Protein AF-A0A9W6VD53-F1 (afdb_monomer_lite)

Foldseek 3Di:
DAADELVQLVVQLVVQVVVQAFADPPDDDPRFHLFFQSNLCRSGVPPDRDALVCVCVFWDFDDLVRDDQQKKWGFCDPDPVDGTGMWGWHAAPDPVRQKTWTWGRDPGGTDIDMDGPVVRVVGTTIIDGPRYDYDDPPPPPVPPDPPDDDDDDDDDDDDDDDDDDDDDDDDDDDDDDDDDPDDPDDPDDDDDDDDD

pLDDT: mean 80.41, std 25.35, range [30.69, 98.88]

Organism: NCBI:txid103729

Radius of gyration: 24.42 Å; chains: 1; bounding box: 52×63×84 Å

Secondary structure (DSSP, 8-state):
---EEHHHHHHHHHHHHHTTPBP-SS-EETTEESSHHHHHHHHTT-SS---GGGGGGGEEE--TTT--TT-EEEE--SSTTS--EEEEEEEESSTT--EEEEEEEETTEEEEEEEESTTTTTT-EEEEETTEEPPP----------S--PPPP--PPPP-PPPP---------------------------PPPP-

Structure (mmCIF, N/CA/C/O backbone):
data_AF-A0A9W6VD53-F1
#
_entry.id   AF-A0A9W6VD53-F1
#
loop_
_atom_site.group_PDB
_atom_site.id
_atom_site.type_symbol
_atom_site.label_atom_id
_atom_site.label_alt_id
_atom_site.label_comp_id
_atom_site.label_asym_id
_atom_site.label_entity_id
_atom_site.label_seq_id
_atom_site.pdbx_PDB_ins_code
_atom_site.Cartn_x
_atom_site.Cartn_y
_atom_site.Cartn_z
_atom_site.occupancy
_atom_site.B_iso_or_equiv
_atom_site.auth_seq_id
_atom_site.auth_comp_id
_atom_site.auth_asym_id
_atom_site.auth_atom_id
_atom_site.pdbx_PDB_model_num
ATOM 1 N N . MET A 1 1 ? -9.566 -19.043 -5.967 1.00 63.28 1 MET A N 1
ATOM 2 C CA . MET A 1 1 ? -8.636 -18.092 -5.322 1.00 63.28 1 MET A CA 1
ATOM 3 C C . MET A 1 1 ? -8.846 -18.210 -3.826 1.00 63.28 1 MET A C 1
ATOM 5 O O . MET A 1 1 ? -9.999 -18.258 -3.416 1.00 63.28 1 MET A O 1
ATOM 9 N N . THR A 1 2 ? -7.778 -18.336 -3.045 1.00 87.56 2 THR A N 1
ATOM 10 C CA . THR A 1 2 ? -7.867 -18.440 -1.581 1.00 87.56 2 THR A CA 1
ATOM 11 C C . THR A 1 2 ? -8.104 -17.049 -0.996 1.00 87.56 2 THR A C 1
ATOM 13 O O . THR A 1 2 ? -7.457 -16.095 -1.425 1.00 87.56 2 THR A O 1
ATOM 16 N N . GLN A 1 3 ? -9.069 -16.919 -0.086 1.00 95.62 3 GLN A N 1
ATOM 17 C CA . GLN A 1 3 ? -9.327 -15.669 0.634 1.00 95.62 3 GLN A CA 1
ATOM 18 C C . GLN A 1 3 ? -8.314 -15.487 1.767 1.00 95.62 3 GLN A C 1
ATOM 20 O O . GLN A 1 3 ? -7.820 -16.472 2.311 1.00 95.62 3 GLN A O 1
ATOM 25 N N . ILE A 1 4 ? -8.042 -14.234 2.126 1.00 97.62 4 ILE A N 1
ATOM 26 C CA . ILE A 1 4 ? -7.164 -13.851 3.233 1.00 97.62 4 ILE A CA 1
ATOM 27 C C . ILE A 1 4 ? -7.856 -12.788 4.087 1.00 97.62 4 ILE A C 1
ATOM 29 O O . ILE A 1 4 ? -8.460 -11.855 3.553 1.00 97.62 4 ILE A O 1
ATOM 33 N N . SER A 1 5 ? -7.806 -12.927 5.410 1.00 98.06 5 SER A N 1
ATOM 34 C CA . SER A 1 5 ? -8.447 -11.963 6.307 1.00 98.06 5 SER A CA 1
ATOM 35 C C . SER A 1 5 ? -7.603 -10.698 6.475 1.00 98.06 5 SER A C 1
ATOM 37 O O . SER A 1 5 ? -6.382 -10.715 6.307 1.00 98.06 5 SER A O 1
ATOM 39 N N . ARG A 1 6 ? -8.227 -9.580 6.860 1.00 98.19 6 ARG A N 1
ATOM 40 C CA . ARG A 1 6 ? -7.493 -8.338 7.166 1.00 98.19 6 ARG A CA 1
ATOM 41 C C . ARG A 1 6 ? -6.473 -8.515 8.279 1.00 98.19 6 ARG A C 1
ATOM 43 O O . ARG A 1 6 ? -5.359 -8.005 8.159 1.00 98.19 6 ARG A O 1
ATOM 50 N N . SER A 1 7 ? -6.835 -9.230 9.343 1.00 98.00 7 SER A N 1
ATOM 51 C CA . SER A 1 7 ? -5.895 -9.514 10.427 1.00 98.00 7 SER A CA 1
ATOM 52 C C . SER A 1 7 ? -4.677 -10.296 9.934 1.00 98.00 7 SER A C 1
ATOM 54 O O . SER A 1 7 ? -3.559 -9.978 10.344 1.00 98.00 7 SER A O 1
ATOM 56 N N . GLU A 1 8 ? -4.857 -11.240 9.006 1.00 98.44 8 GLU A N 1
ATOM 57 C CA . GLU A 1 8 ? -3.754 -11.982 8.400 1.00 98.44 8 GLU A CA 1
ATOM 58 C C . GLU A 1 8 ? -2.892 -11.087 7.500 1.00 98.44 8 GLU A C 1
ATOM 60 O O . GLU A 1 8 ? -1.669 -11.085 7.649 1.00 98.44 8 GLU A O 1
ATOM 65 N N . VAL A 1 9 ? -3.498 -10.253 6.644 1.00 98.81 9 VAL A N 1
ATOM 66 C CA . VAL A 1 9 ? -2.771 -9.269 5.815 1.00 98.81 9 VAL A CA 1
ATOM 67 C C . VAL A 1 9 ? -1.860 -8.393 6.683 1.00 98.81 9 VAL A C 1
ATOM 69 O O . VAL A 1 9 ? -0.672 -8.237 6.393 1.00 98.81 9 VAL A O 1
ATOM 72 N N . LEU A 1 10 ? -2.386 -7.853 7.786 1.00 98.81 10 LEU A N 1
ATOM 73 C CA . LEU A 1 10 ? -1.617 -7.000 8.696 1.00 98.81 10 LEU A CA 1
ATOM 74 C C . LEU A 1 10 ? -0.569 -7.777 9.500 1.00 98.81 10 LEU A C 1
ATOM 76 O O . LEU A 1 10 ? 0.508 -7.246 9.762 1.00 98.81 10 LEU A O 1
ATOM 80 N N . ALA A 1 11 ? -0.848 -9.020 9.897 1.00 98.75 11 ALA A N 1
ATOM 81 C CA . ALA A 1 11 ? 0.133 -9.862 10.579 1.00 98.75 11 ALA A CA 1
ATOM 82 C C . ALA A 1 11 ? 1.338 -10.159 9.675 1.00 98.75 11 ALA A C 1
ATOM 84 O O . ALA A 1 11 ? 2.483 -10.040 10.112 1.00 98.75 11 ALA A O 1
ATOM 85 N N . ARG A 1 12 ? 1.079 -10.458 8.398 1.00 98.75 12 ARG A N 1
ATOM 86 C CA . ARG A 1 12 ? 2.108 -10.650 7.369 1.00 98.75 12 ARG A CA 1
ATOM 87 C C . ARG A 1 12 ? 2.917 -9.370 7.146 1.00 98.75 12 ARG A C 1
ATOM 89 O O . ARG A 1 12 ? 4.144 -9.420 7.144 1.00 98.75 12 ARG A O 1
ATOM 96 N N . ALA A 1 13 ? 2.245 -8.219 7.055 1.00 98.81 13 ALA A N 1
ATOM 97 C CA . ALA A 1 13 ? 2.896 -6.915 6.921 1.00 98.81 13 ALA A CA 1
ATOM 98 C C . ALA A 1 13 ? 3.830 -6.604 8.105 1.00 98.81 13 ALA A C 1
ATOM 100 O O . ALA A 1 13 ? 4.986 -6.234 7.897 1.00 98.81 13 ALA A O 1
ATOM 101 N N . ARG A 1 14 ? 3.353 -6.806 9.343 1.00 98.88 14 ARG A N 1
ATOM 102 C CA . ARG A 1 14 ? 4.153 -6.615 10.564 1.00 98.88 14 ARG A CA 1
ATOM 103 C C . ARG A 1 14 ? 5.375 -7.519 10.594 1.00 98.88 14 ARG A C 1
ATOM 105 O O . ARG A 1 14 ? 6.476 -7.011 10.758 1.00 98.88 14 ARG A O 1
ATOM 112 N N . SER A 1 15 ? 5.195 -8.820 10.366 1.00 98.75 15 SER A N 1
ATOM 113 C CA . SER A 1 15 ? 6.301 -9.784 10.391 1.00 98.75 15 SER A CA 1
ATOM 114 C C . SER A 1 15 ? 7.409 -9.420 9.399 1.00 98.75 15 SER A C 1
ATOM 116 O O . SER A 1 15 ? 8.595 -9.531 9.702 1.00 98.75 15 SER A O 1
ATOM 118 N N . TRP A 1 16 ? 7.033 -8.932 8.218 1.00 98.62 16 TRP A N 1
ATOM 119 C CA . TRP A 1 16 ? 7.983 -8.525 7.190 1.00 98.62 16 TRP A CA 1
ATOM 120 C C . TRP A 1 16 ? 8.760 -7.250 7.559 1.00 98.62 16 TRP A C 1
ATOM 122 O O . TRP A 1 16 ? 9.966 -7.176 7.322 1.00 98.62 16 TRP A O 1
ATOM 132 N N . VAL A 1 17 ? 8.098 -6.273 8.192 1.00 98.81 17 VAL A N 1
ATOM 133 C CA . VAL A 1 17 ? 8.756 -5.071 8.739 1.00 98.81 17 VAL A CA 1
ATOM 134 C C . VAL A 1 17 ? 9.664 -5.413 9.920 1.00 98.81 17 VAL A C 1
ATOM 136 O O . VAL A 1 17 ? 10.796 -4.944 9.966 1.00 98.81 17 VAL A O 1
ATOM 139 N N . GLU A 1 18 ? 9.218 -6.260 10.849 1.00 98.69 18 GLU A N 1
ATOM 140 C CA . GLU A 1 18 ? 10.009 -6.703 12.010 1.00 98.69 18 GLU A CA 1
ATOM 141 C C . GLU A 1 18 ? 11.288 -7.436 11.593 1.00 98.69 18 GLU A C 1
ATOM 143 O O . GLU A 1 18 ? 12.332 -7.296 12.227 1.00 98.69 18 GLU A O 1
ATOM 148 N N . ARG A 1 19 ? 11.226 -8.182 10.487 1.00 98.62 19 ARG A N 1
ATOM 149 C CA . ARG A 1 19 ? 12.384 -8.842 9.874 1.00 98.62 19 ARG A CA 1
ATOM 150 C C . ARG A 1 19 ? 13.292 -7.899 9.087 1.00 98.62 19 ARG A C 1
ATOM 152 O O . ARG A 1 19 ? 14.306 -8.368 8.574 1.00 98.62 19 ARG A O 1
ATOM 159 N N . ALA A 1 20 ? 12.928 -6.622 8.960 1.00 98.31 2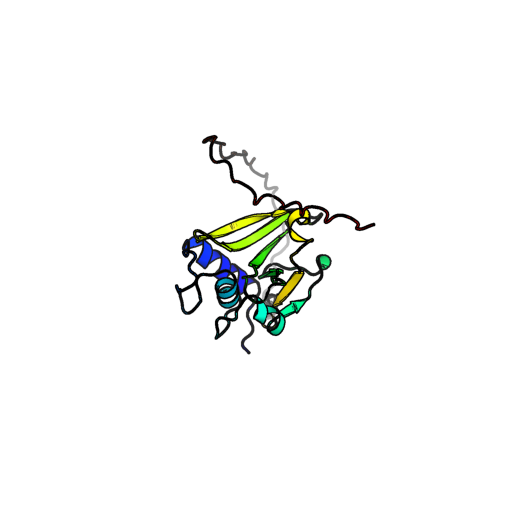0 ALA A N 1
ATOM 160 C CA . ALA A 1 20 ? 13.685 -5.612 8.230 1.00 98.31 20 ALA A CA 1
ATOM 161 C C . ALA A 1 20 ? 14.084 -6.085 6.819 1.00 98.31 20 ALA A C 1
ATOM 163 O O . ALA A 1 20 ? 15.235 -5.949 6.405 1.00 98.31 20 ALA A O 1
ATOM 164 N N . VAL A 1 21 ? 13.144 -6.698 6.085 1.00 98.75 21 VAL A N 1
ATOM 165 C CA . VAL A 1 21 ? 13.452 -7.293 4.776 1.00 98.75 21 VAL A CA 1
ATOM 166 C C . VAL A 1 21 ? 14.020 -6.216 3.837 1.00 98.75 21 VAL A C 1
ATOM 168 O O . VAL A 1 21 ? 13.373 -5.177 3.645 1.00 98.75 21 VAL A O 1
ATOM 171 N N . PRO A 1 22 ? 15.218 -6.425 3.254 1.00 98.56 22 PRO A N 1
ATOM 172 C CA . PRO A 1 22 ? 15.883 -5.409 2.447 1.00 98.56 22 PRO A CA 1
ATOM 173 C C . PRO A 1 22 ? 15.101 -5.134 1.169 1.00 98.56 22 PRO A C 1
ATOM 175 O O . PRO A 1 22 ? 14.424 -6.014 0.647 1.00 98.56 22 PRO A O 1
ATOM 178 N N . TYR A 1 23 ? 15.215 -3.915 0.649 1.00 98.38 23 TYR A N 1
ATOM 179 C CA . TYR A 1 23 ? 14.685 -3.583 -0.665 1.00 98.38 23 TYR A CA 1
ATOM 180 C C . TYR A 1 23 ? 15.600 -4.140 -1.756 1.00 98.38 23 TYR A C 1
ATOM 182 O O . TYR A 1 23 ? 16.805 -3.887 -1.759 1.00 98.38 23 TYR A O 1
ATOM 190 N N . SER A 1 24 ? 15.027 -4.854 -2.720 1.00 97.62 24 SER A N 1
ATOM 191 C CA . SER A 1 24 ? 15.738 -5.319 -3.905 1.00 97.62 24 SER A CA 1
ATOM 192 C C . SER A 1 24 ? 14.784 -5.563 -5.067 1.00 97.62 24 SER A C 1
ATOM 194 O O . SER A 1 24 ? 13.768 -6.242 -4.933 1.00 97.62 24 SER A O 1
ATOM 196 N N . ASN A 1 25 ? 15.162 -5.084 -6.254 1.00 93.12 25 ASN A N 1
ATOM 197 C CA . ASN A 1 25 ? 14.408 -5.346 -7.481 1.00 93.12 25 ASN A CA 1
ATOM 198 C C . ASN A 1 25 ? 14.569 -6.795 -7.980 1.00 93.12 25 ASN A C 1
ATOM 200 O O . ASN A 1 25 ? 13.758 -7.252 -8.788 1.00 93.12 25 ASN A O 1
ATOM 204 N N . THR A 1 26 ? 15.588 -7.521 -7.510 1.00 95.62 26 THR A N 1
ATOM 205 C CA . THR A 1 26 ? 15.911 -8.897 -7.935 1.00 95.62 26 THR A CA 1
ATOM 206 C C . THR A 1 26 ? 15.804 -9.920 -6.802 1.00 95.62 26 THR A C 1
ATOM 208 O O . THR A 1 26 ? 15.650 -11.117 -7.055 1.00 95.62 26 THR A O 1
ATOM 211 N N . GLY A 1 27 ? 15.876 -9.465 -5.552 1.00 97.88 27 GLY A N 1
ATOM 212 C CA . GLY A 1 27 ? 15.835 -10.303 -4.363 1.00 97.88 27 GLY A CA 1
ATOM 213 C C . GLY A 1 27 ? 14.441 -10.837 -4.055 1.00 97.88 27 GLY A C 1
ATOM 214 O O . GLY A 1 27 ? 13.425 -10.258 -4.447 1.00 97.88 27 GLY A O 1
ATOM 215 N N . HIS A 1 28 ? 14.410 -11.959 -3.337 1.00 98.38 28 HIS A N 1
ATOM 216 C CA . HIS A 1 28 ? 13.182 -12.604 -2.892 1.00 98.38 28 HIS A CA 1
ATOM 217 C C . HIS A 1 28 ? 13.276 -13.011 -1.419 1.00 98.38 28 HIS A C 1
ATOM 219 O O . HIS A 1 28 ? 14.348 -13.323 -0.900 1.00 98.38 28 HIS A O 1
ATOM 225 N N . THR A 1 29 ? 12.138 -13.044 -0.739 1.00 98.44 29 THR A N 1
ATOM 226 C CA . THR A 1 29 ? 11.982 -13.594 0.609 1.00 98.44 29 THR A CA 1
ATOM 227 C C . THR A 1 29 ? 10.670 -14.355 0.670 1.00 98.44 29 THR A C 1
ATOM 229 O O . THR A 1 29 ? 9.647 -13.866 0.204 1.00 98.44 29 THR A O 1
ATOM 232 N N . ASP A 1 30 ? 10.714 -15.589 1.171 1.00 96.94 30 ASP A N 1
ATOM 233 C CA . ASP A 1 30 ? 9.544 -16.467 1.300 1.00 96.94 30 ASP A CA 1
ATOM 234 C C . ASP A 1 30 ? 8.750 -16.644 -0.021 1.00 96.94 30 ASP A C 1
ATOM 236 O O . ASP A 1 30 ? 7.540 -16.844 -0.015 1.00 96.94 30 ASP A O 1
ATOM 240 N N . GLY A 1 31 ? 9.442 -16.561 -1.170 1.00 97.56 31 GLY A N 1
ATOM 241 C CA . GLY A 1 31 ? 8.862 -16.663 -2.520 1.00 97.56 31 GLY A CA 1
ATOM 242 C C . GLY A 1 31 ? 8.377 -15.342 -3.138 1.00 97.56 31 GLY A C 1
ATOM 243 O O . GLY A 1 31 ? 8.001 -15.320 -4.311 1.00 97.56 31 GLY A O 1
ATOM 244 N N . TYR A 1 32 ? 8.435 -14.233 -2.401 1.00 98.50 32 TYR A N 1
ATOM 245 C CA . TYR A 1 32 ? 7.962 -12.919 -2.843 1.00 98.50 32 TYR A CA 1
ATOM 246 C C . TYR A 1 32 ? 9.110 -11.962 -3.144 1.00 98.50 32 TYR A C 1
ATOM 248 O O . TYR A 1 32 ? 10.142 -12.001 -2.474 1.00 98.50 32 TYR A O 1
ATOM 256 N N . ARG A 1 33 ? 8.935 -11.084 -4.134 1.00 98.31 33 ARG A N 1
ATOM 257 C CA . ARG A 1 33 ? 9.925 -10.062 -4.494 1.00 98.31 33 ARG A CA 1
ATOM 258 C C . ARG A 1 33 ? 10.091 -9.027 -3.382 1.00 98.31 33 ARG A C 1
ATOM 260 O O . ARG A 1 33 ? 9.137 -8.641 -2.716 1.00 98.31 33 ARG A O 1
ATOM 267 N N . GLN A 1 34 ? 11.319 -8.557 -3.214 1.00 98.56 34 GLN A N 1
ATOM 268 C CA . GLN A 1 34 ? 11.721 -7.579 -2.201 1.00 98.56 34 GLN A CA 1
ATOM 269 C C . GLN A 1 34 ? 11.476 -6.119 -2.631 1.00 98.56 34 GLN A C 1
ATOM 271 O O . GLN A 1 34 ? 12.229 -5.217 -2.270 1.00 98.56 34 GLN A O 1
ATOM 276 N N . ASP A 1 35 ? 10.420 -5.862 -3.400 1.00 98.31 35 ASP A N 1
ATOM 277 C CA . ASP A 1 35 ? 10.042 -4.515 -3.833 1.00 98.31 35 ASP A CA 1
ATOM 278 C C . ASP A 1 35 ? 8.604 -4.162 -3.427 1.00 98.31 35 ASP A C 1
ATOM 280 O O . ASP A 1 35 ? 7.915 -4.954 -2.781 1.00 98.31 35 ASP A O 1
ATOM 284 N N . CYS A 1 36 ? 8.141 -2.960 -3.781 1.00 98.19 36 CYS A N 1
ATOM 285 C CA . CYS A 1 36 ? 6.831 -2.464 -3.357 1.00 98.19 36 CYS A CA 1
ATOM 286 C C . CYS A 1 36 ? 5.675 -3.386 -3.793 1.00 98.19 36 CYS A C 1
ATOM 288 O O . CYS A 1 36 ? 4.792 -3.700 -2.995 1.00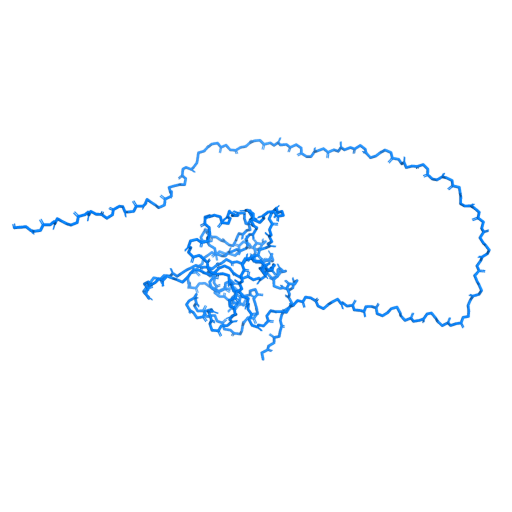 98.19 36 CYS A O 1
ATOM 290 N N . SER A 1 37 ? 5.697 -3.880 -5.033 1.00 98.06 37 SER A N 1
ATOM 291 C CA . SER A 1 37 ? 4.662 -4.780 -5.556 1.00 98.06 37 SER A CA 1
ATOM 292 C C . SER A 1 37 ? 4.764 -6.208 -5.011 1.00 98.06 37 SER A C 1
ATOM 294 O O . SER A 1 37 ? 3.739 -6.832 -4.729 1.00 98.06 37 SER A O 1
ATOM 296 N N . GLY A 1 38 ? 5.982 -6.703 -4.782 1.00 98.44 38 GLY A N 1
ATOM 297 C CA . GLY A 1 38 ? 6.233 -7.985 -4.132 1.00 98.44 38 GLY A CA 1
ATOM 298 C C . GLY A 1 38 ? 5.799 -7.988 -2.667 1.00 98.44 38 GLY A C 1
ATOM 299 O O . GLY A 1 38 ? 5.264 -8.986 -2.191 1.00 98.44 38 GLY A O 1
ATOM 300 N N . PHE A 1 39 ? 5.893 -6.849 -1.980 1.00 98.75 39 PHE A N 1
ATOM 301 C CA . PHE A 1 39 ? 5.325 -6.679 -0.644 1.00 98.75 39 PHE A CA 1
ATOM 302 C C . PHE A 1 39 ? 3.800 -6.823 -0.637 1.00 98.75 39 PHE A C 1
ATOM 304 O O . PHE A 1 39 ? 3.256 -7.512 0.222 1.00 98.75 39 PHE A O 1
ATOM 311 N N . VAL A 1 40 ? 3.100 -6.244 -1.619 1.00 98.69 40 VAL A N 1
ATOM 312 C CA . VAL A 1 40 ? 1.643 -6.420 -1.762 1.00 98.69 40 VAL A CA 1
ATOM 313 C C . VAL A 1 40 ? 1.285 -7.868 -2.076 1.00 98.69 40 VAL A C 1
ATOM 315 O O . VAL A 1 40 ? 0.377 -8.425 -1.458 1.00 98.69 40 VAL A O 1
ATOM 318 N N . ALA A 1 41 ? 2.030 -8.498 -2.989 1.00 98.38 41 ALA A N 1
ATOM 319 C CA . ALA A 1 41 ? 1.875 -9.916 -3.285 1.00 98.38 41 ALA A CA 1
ATOM 320 C C . ALA A 1 41 ? 2.022 -10.768 -2.020 1.00 98.38 41 ALA A C 1
ATOM 322 O O . ALA A 1 41 ? 1.197 -11.645 -1.760 1.00 98.38 41 ALA A O 1
ATOM 323 N N . MET A 1 42 ? 3.017 -10.441 -1.195 1.00 98.56 42 MET A N 1
ATOM 324 C CA . MET A 1 42 ? 3.259 -11.096 0.077 1.00 98.56 42 MET A CA 1
ATOM 325 C C . MET A 1 42 ? 2.114 -10.878 1.057 1.00 98.56 42 MET A C 1
ATOM 327 O O . MET A 1 42 ? 1.571 -11.869 1.539 1.00 98.56 42 MET A O 1
ATOM 331 N N . VAL A 1 43 ? 1.698 -9.642 1.353 1.00 98.69 43 VAL A N 1
ATOM 332 C CA . VAL A 1 43 ? 0.663 -9.418 2.378 1.00 98.69 43 VAL A CA 1
ATOM 333 C C . VAL A 1 43 ? -0.700 -9.972 1.964 1.00 98.69 43 VAL A C 1
ATOM 335 O O . VAL A 1 43 ? -1.450 -10.395 2.832 1.00 98.69 43 VAL A O 1
ATOM 338 N N . TRP A 1 44 ? -1.009 -10.036 0.664 1.00 98.50 44 TRP A N 1
ATOM 339 C CA . TRP A 1 44 ? -2.247 -10.638 0.149 1.00 98.50 44 TRP A CA 1
ATOM 340 C C . TRP A 1 44 ? -2.147 -12.147 -0.118 1.00 98.50 44 TRP A C 1
ATOM 342 O O . TRP A 1 44 ? -3.139 -12.753 -0.525 1.00 98.50 44 TRP A O 1
ATOM 352 N N . GLY A 1 45 ? -0.975 -12.757 0.092 1.00 97.50 45 GLY A N 1
ATOM 353 C CA . GLY A 1 45 ? -0.763 -14.192 -0.111 1.00 97.50 45 GLY A CA 1
ATOM 354 C C . GLY A 1 45 ? -0.960 -14.635 -1.564 1.00 97.50 45 GLY A C 1
ATOM 355 O O . GLY A 1 45 ? -1.537 -15.693 -1.817 1.00 97.50 45 GLY A O 1
ATOM 356 N N . LEU A 1 46 ? -0.542 -13.812 -2.529 1.00 97.06 46 LEU A N 1
ATOM 357 C CA . LEU A 1 46 ? -0.667 -14.133 -3.949 1.00 97.06 46 LEU A CA 1
ATOM 358 C C . LEU A 1 46 ? 0.274 -15.284 -4.334 1.00 97.06 46 LEU A C 1
ATOM 360 O O . LEU A 1 46 ? 1.389 -15.391 -3.841 1.00 97.06 46 LEU A O 1
ATOM 364 N N . GLY A 1 47 ? -0.157 -16.139 -5.263 1.00 95.38 47 GLY A N 1
ATOM 365 C CA . GLY A 1 47 ? 0.688 -17.224 -5.785 1.00 95.38 47 GLY A CA 1
ATOM 366 C C . GLY A 1 47 ? 1.754 -16.762 -6.787 1.00 95.38 47 GLY A C 1
ATOM 367 O O . GLY A 1 47 ? 2.517 -17.581 -7.291 1.00 95.38 47 GLY A O 1
ATOM 368 N N . ASP A 1 48 ? 1.774 -15.473 -7.118 1.00 95.69 48 ASP A N 1
ATOM 369 C CA . ASP A 1 48 ? 2.643 -14.844 -8.102 1.00 95.69 48 ASP A CA 1
ATOM 370 C C . ASP A 1 48 ? 3.122 -13.462 -7.629 1.00 95.69 48 ASP A C 1
ATOM 372 O O . ASP A 1 48 ? 2.656 -12.936 -6.622 1.00 95.69 48 ASP A O 1
ATOM 376 N N . ASN A 1 49 ? 4.066 -12.868 -8.365 1.00 96.44 49 ASN A N 1
ATOM 377 C CA . ASN A 1 49 ? 4.657 -11.559 -8.070 1.00 96.44 49 ASN A CA 1
ATOM 378 C C . ASN A 1 49 ? 4.279 -10.536 -9.161 1.00 96.44 49 ASN A C 1
ATOM 380 O O . ASN A 1 49 ? 5.106 -10.251 -10.033 1.00 96.44 49 ASN A O 1
ATOM 384 N N . PRO A 1 50 ? 3.032 -10.020 -9.178 1.00 96.50 50 PRO A N 1
ATOM 385 C CA . PRO A 1 50 ? 2.607 -9.023 -10.158 1.00 96.50 50 PRO A CA 1
ATOM 386 C C . PRO A 1 50 ? 3.419 -7.732 -10.026 1.00 96.50 50 PRO A C 1
ATOM 388 O O . PRO A 1 50 ? 3.797 -7.342 -8.925 1.00 96.50 50 PRO A O 1
ATOM 391 N N . SER A 1 51 ? 3.624 -7.027 -11.139 1.00 96.56 51 SER A N 1
ATOM 392 C CA . SER A 1 51 ? 4.159 -5.664 -11.094 1.00 96.56 51 SER A CA 1
ATOM 393 C C . SER A 1 51 ? 3.113 -4.681 -10.559 1.00 96.56 51 SER A C 1
ATOM 395 O O . SER A 1 51 ? 1.908 -4.942 -10.614 1.00 96.56 51 SER A O 1
ATOM 397 N N . THR A 1 52 ? 3.549 -3.498 -10.118 1.00 97.19 52 THR A N 1
ATOM 398 C CA . THR A 1 52 ? 2.660 -2.421 -9.641 1.00 97.19 52 THR A CA 1
ATOM 399 C C . THR A 1 52 ? 1.537 -2.098 -10.636 1.00 97.19 52 THR A C 1
ATOM 401 O O . THR A 1 52 ? 0.390 -1.895 -10.243 1.00 97.19 52 THR A O 1
ATOM 404 N N . ARG A 1 53 ? 1.830 -2.131 -11.944 1.00 96.56 53 ARG A N 1
ATOM 405 C CA . ARG A 1 53 ? 0.855 -1.868 -13.019 1.00 96.56 53 ARG A CA 1
ATOM 406 C C . ARG A 1 53 ? -0.192 -2.978 -13.179 1.00 96.56 53 ARG A C 1
ATOM 408 O O . ARG A 1 53 ? -1.256 -2.727 -13.731 1.00 96.56 53 ARG A O 1
ATOM 415 N N . MET A 1 54 ? 0.087 -4.192 -12.707 1.00 96.88 54 MET A N 1
ATOM 416 C CA . MET A 1 54 ? -0.834 -5.334 -12.772 1.00 96.88 54 MET A CA 1
ATOM 417 C C . MET A 1 54 ? -1.778 -5.416 -11.562 1.00 96.88 54 MET A C 1
ATOM 419 O O . MET A 1 54 ? -2.792 -6.113 -11.633 1.00 96.88 54 MET A O 1
ATOM 423 N N . LEU A 1 55 ? -1.485 -4.701 -10.469 1.00 97.88 55 LEU A N 1
ATOM 424 C CA . LEU A 1 55 ? -2.301 -4.706 -9.248 1.00 97.88 55 LEU A CA 1
ATOM 425 C C . LEU A 1 55 ? -3.769 -4.277 -9.449 1.00 97.88 55 LEU A C 1
ATOM 427 O O . LEU A 1 55 ? -4.624 -4.898 -8.814 1.00 97.88 55 LEU A O 1
ATOM 431 N N . PRO A 1 56 ? -4.124 -3.332 -10.350 1.00 97.69 56 PRO A N 1
ATOM 432 C CA . PRO A 1 56 ? -5.527 -3.017 -10.632 1.00 97.69 56 PRO A CA 1
ATOM 433 C C . PRO A 1 56 ? -6.349 -4.220 -11.121 1.00 97.69 56 PRO A C 1
ATOM 435 O O . PRO A 1 56 ? -7.550 -4.272 -10.901 1.00 97.69 56 PRO A O 1
ATOM 438 N N . GLY A 1 57 ? -5.722 -5.227 -11.744 1.00 97.50 57 GLY A N 1
ATOM 439 C CA . GLY A 1 57 ? -6.402 -6.464 -12.155 1.00 97.50 57 GLY A CA 1
ATOM 440 C C . GLY A 1 57 ? -6.649 -7.461 -11.013 1.00 97.50 57 GLY A C 1
ATOM 441 O O . GLY A 1 57 ? -7.280 -8.496 -11.220 1.00 97.50 57 GLY A O 1
ATOM 442 N N . ARG A 1 58 ? -6.131 -7.185 -9.810 1.00 97.62 58 ARG A N 1
ATOM 443 C CA . ARG A 1 58 ? -6.229 -8.039 -8.612 1.00 97.62 58 ARG A CA 1
ATOM 444 C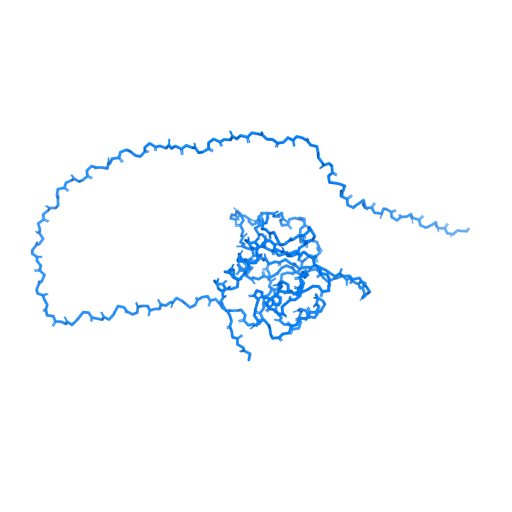 C . ARG A 1 58 ? -6.982 -7.361 -7.468 1.00 97.62 58 ARG A C 1
ATOM 446 O O . ARG A 1 58 ? -7.083 -7.941 -6.387 1.00 97.62 58 ARG A O 1
ATOM 453 N N . ALA A 1 59 ? -7.492 -6.157 -7.694 1.00 98.19 59 ALA A N 1
ATOM 454 C CA . ALA A 1 59 ? -8.098 -5.331 -6.670 1.00 98.19 59 ALA A CA 1
ATOM 455 C C . ALA A 1 59 ? -9.231 -4.471 -7.244 1.00 98.19 59 ALA A C 1
ATOM 457 O O . ALA A 1 59 ? -9.241 -4.146 -8.428 1.00 98.19 59 ALA A O 1
ATOM 458 N N . THR A 1 60 ? -10.160 -4.051 -6.394 1.00 98.25 60 THR A N 1
ATOM 459 C CA . THR A 1 60 ? -11.223 -3.100 -6.746 1.00 98.25 60 THR A CA 1
ATOM 460 C C . THR A 1 60 ? -10.940 -1.729 -6.139 1.00 98.25 60 THR A C 1
ATOM 462 O O . THR A 1 60 ? -10.523 -1.685 -4.977 1.00 98.25 60 THR A O 1
ATOM 465 N N . PRO A 1 61 ? -11.190 -0.616 -6.856 1.00 98.00 61 PRO A N 1
ATOM 466 C CA . PRO A 1 61 ? -11.081 0.722 -6.286 1.00 98.00 61 PRO A CA 1
ATOM 467 C C . PRO A 1 61 ? -11.963 0.892 -5.047 1.00 98.00 61 PRO A C 1
ATOM 469 O O . PRO A 1 61 ? -13.071 0.355 -4.983 1.00 98.00 61 PRO A O 1
ATOM 472 N N . VAL A 1 62 ? -11.480 1.667 -4.080 1.00 98.00 62 VAL A N 1
ATOM 473 C CA . VAL A 1 62 ? -12.232 2.061 -2.884 1.00 98.00 62 VAL A CA 1
ATOM 474 C C . VAL A 1 62 ? -12.105 3.569 -2.708 1.00 98.00 62 VAL A C 1
ATOM 476 O O . VAL A 1 62 ? -11.098 4.176 -3.065 1.00 98.00 62 VAL A O 1
ATOM 479 N N . ASP A 1 63 ? -13.136 4.201 -2.169 1.00 96.94 63 ASP A N 1
ATOM 480 C CA . ASP A 1 63 ? -13.078 5.602 -1.788 1.00 96.94 63 ASP A CA 1
ATOM 481 C C . ASP A 1 63 ? -12.345 5.793 -0.447 1.00 96.94 63 ASP A C 1
ATOM 483 O O . ASP A 1 63 ? -12.184 4.876 0.361 1.00 96.94 63 ASP A O 1
ATOM 487 N N . LYS A 1 64 ? -11.923 7.029 -0.154 1.00 96.88 64 LYS A N 1
ATOM 488 C CA . LYS A 1 64 ? -11.334 7.371 1.154 1.00 96.88 64 LYS A CA 1
ATOM 489 C C . LYS A 1 64 ? -12.256 6.965 2.315 1.00 96.88 64 LYS A C 1
ATOM 491 O O . LYS A 1 64 ? -11.788 6.612 3.401 1.00 96.88 64 LYS A O 1
ATOM 496 N N . ALA A 1 65 ? -13.572 7.045 2.103 1.00 96.50 65 ALA A N 1
ATOM 497 C CA . ALA A 1 65 ? -14.560 6.736 3.124 1.00 96.50 65 ALA A CA 1
ATOM 498 C C . ALA A 1 65 ? -14.561 5.241 3.498 1.00 96.50 65 ALA A C 1
ATOM 500 O O . ALA A 1 65 ? -14.646 4.911 4.685 1.00 96.50 65 ALA A O 1
ATOM 501 N N . GLY A 1 66 ? -14.422 4.362 2.505 1.00 96.81 66 GLY A N 1
ATOM 502 C CA . GLY A 1 66 ? -14.450 2.913 2.649 1.00 96.81 66 GLY A CA 1
ATOM 503 C C . GLY A 1 66 ? -13.098 2.255 2.904 1.00 96.81 66 GLY A C 1
ATOM 504 O O . GLY A 1 66 ? -13.070 1.032 3.043 1.00 96.81 66 GLY A O 1
ATOM 505 N N . LEU A 1 67 ? -12.010 3.024 2.964 1.00 97.81 67 LEU A N 1
ATOM 506 C CA . LEU A 1 67 ? -10.640 2.548 3.160 1.00 97.81 67 LEU A CA 1
ATOM 507 C C . LEU A 1 67 ? -10.475 1.856 4.526 1.00 97.81 67 LEU A C 1
ATOM 509 O O . LEU A 1 67 ? -10.842 2.411 5.567 1.00 97.81 67 LEU A O 1
ATOM 513 N N . ARG A 1 68 ? -9.942 0.629 4.522 1.00 98.44 68 ARG A N 1
ATOM 514 C CA . ARG A 1 68 ? -9.778 -0.233 5.705 1.00 98.44 68 ARG A CA 1
ATOM 515 C C . ARG A 1 68 ? -8.351 -0.793 5.804 1.00 98.44 68 ARG A C 1
ATOM 517 O O . ARG A 1 68 ? -7.727 -1.017 4.768 1.00 98.44 68 ARG A O 1
ATOM 524 N N . PRO A 1 69 ? -7.828 -1.066 7.017 1.00 98.69 69 PRO A N 1
ATOM 525 C CA . PRO A 1 69 ? -6.507 -1.675 7.198 1.00 98.69 69 PRO A CA 1
ATOM 526 C C . PRO A 1 69 ? -6.303 -2.940 6.350 1.00 98.69 69 PRO A C 1
ATOM 528 O O . PRO A 1 69 ? -7.142 -3.840 6.381 1.00 98.69 69 PRO A O 1
ATOM 531 N N . GLY A 1 70 ? -5.222 -2.996 5.571 1.00 98.56 70 GLY A N 1
ATOM 532 C CA . GLY A 1 70 ? -4.936 -4.054 4.591 1.00 98.56 70 GLY A CA 1
ATOM 533 C C . GLY A 1 70 ? -5.360 -3.742 3.145 1.00 98.56 70 GLY A C 1
ATOM 534 O O . GLY A 1 70 ? -4.988 -4.479 2.229 1.00 98.56 70 GLY A O 1
ATOM 535 N N . ASP A 1 71 ? -6.100 -2.650 2.921 1.00 98.81 71 ASP A N 1
ATOM 536 C CA . ASP A 1 71 ? -6.239 -2.042 1.592 1.00 98.81 71 ASP A CA 1
ATOM 537 C C . ASP A 1 71 ? -4.900 -1.390 1.174 1.00 98.81 71 ASP A C 1
ATOM 539 O O . ASP A 1 71 ? -4.008 -1.190 2.002 1.00 98.81 71 ASP A O 1
ATOM 543 N N . ILE A 1 72 ? -4.739 -1.053 -0.106 1.00 98.81 72 ILE A N 1
ATOM 544 C CA . ILE A 1 72 ? -3.532 -0.402 -0.631 1.00 98.81 72 ILE A CA 1
ATOM 545 C C . ILE A 1 72 ? -3.823 1.006 -1.137 1.00 98.81 72 ILE A C 1
ATOM 547 O O . ILE A 1 72 ? -4.926 1.311 -1.585 1.00 98.81 72 ILE A O 1
ATOM 551 N N . LEU A 1 73 ? -2.795 1.844 -1.116 1.00 98.69 73 LEU A N 1
ATOM 552 C CA . LEU A 1 73 ? -2.719 3.091 -1.859 1.00 98.69 73 LEU A CA 1
ATOM 553 C C . LEU A 1 73 ? -1.779 2.828 -3.030 1.00 98.69 73 LEU A C 1
ATOM 555 O O . LEU A 1 73 ? -0.606 2.510 -2.820 1.00 98.69 73 LEU A O 1
ATOM 559 N N . LEU A 1 74 ? -2.295 2.938 -4.251 1.00 98.56 74 LEU A N 1
ATOM 560 C CA . LEU A 1 74 ? -1.589 2.583 -5.474 1.00 98.56 74 LEU A CA 1
ATOM 561 C C . LEU A 1 74 ? -1.342 3.818 -6.337 1.00 98.56 74 LEU A C 1
ATOM 563 O O . LEU A 1 74 ? -2.292 4.461 -6.780 1.00 98.56 74 LEU A O 1
ATOM 567 N N . TRP A 1 75 ? -0.077 4.085 -6.636 1.00 98.19 75 TRP A N 1
ATOM 568 C CA . TRP A 1 75 ? 0.329 5.019 -7.675 1.00 98.19 75 TRP A CA 1
ATOM 569 C C . TRP A 1 75 ? 0.900 4.233 -8.856 1.00 98.19 75 TRP A C 1
ATOM 571 O O . TRP A 1 75 ? 1.925 3.555 -8.751 1.00 98.19 75 TRP A O 1
ATOM 581 N N . VAL A 1 76 ? 0.221 4.312 -9.999 1.00 96.56 76 VAL A N 1
ATOM 582 C CA . VAL A 1 76 ? 0.715 3.752 -11.259 1.00 96.56 76 VAL A CA 1
ATOM 583 C C . VAL A 1 76 ? 1.372 4.879 -12.041 1.00 96.56 76 VAL A C 1
ATOM 585 O O . VAL A 1 76 ? 0.703 5.846 -12.398 1.00 96.56 76 VAL A O 1
ATOM 588 N N . ASN A 1 77 ? 2.664 4.741 -12.339 1.00 95.44 77 ASN A N 1
ATOM 589 C CA . ASN A 1 77 ? 3.368 5.724 -13.153 1.00 95.44 77 ASN A CA 1
ATOM 590 C C . ASN A 1 77 ? 2.744 5.778 -14.567 1.00 95.44 77 ASN A C 1
ATOM 592 O O . ASN A 1 77 ? 2.530 4.719 -15.178 1.00 95.44 77 ASN A O 1
ATOM 596 N N . PRO A 1 78 ? 2.398 6.966 -15.095 1.00 93.44 78 PRO A N 1
ATOM 597 C CA . PRO A 1 78 ? 1.877 7.089 -16.454 1.00 93.44 78 PRO A CA 1
ATOM 598 C C . PRO A 1 78 ? 2.893 6.647 -17.516 1.00 93.44 78 PRO A C 1
ATOM 600 O O . PRO A 1 78 ? 2.479 6.117 -18.546 1.00 93.44 78 PRO A O 1
ATOM 603 N N . ASP A 1 79 ? 4.196 6.795 -17.259 1.00 94.06 79 ASP A N 1
ATOM 604 C CA . ASP A 1 79 ? 5.239 6.257 -18.128 1.00 94.06 79 ASP A CA 1
ATOM 605 C C . ASP A 1 79 ? 5.321 4.724 -17.961 1.00 94.06 79 ASP A C 1
ATOM 607 O O . ASP A 1 79 ? 5.540 4.227 -16.850 1.00 94.06 79 ASP A O 1
ATOM 611 N N . PRO A 1 80 ? 5.116 3.932 -19.032 1.00 88.62 80 PRO A N 1
ATOM 612 C CA . PRO A 1 80 ? 5.172 2.473 -18.969 1.00 88.62 80 PRO A CA 1
ATOM 613 C C . PRO A 1 80 ? 6.566 1.906 -18.683 1.00 88.62 80 PRO A C 1
ATOM 615 O O . PRO A 1 80 ? 6.655 0.737 -18.308 1.00 88.62 80 PRO A O 1
ATOM 618 N N . THR A 1 81 ? 7.620 2.699 -18.866 1.00 90.00 81 THR A N 1
ATOM 619 C CA . THR A 1 81 ? 9.016 2.295 -18.663 1.00 90.00 81 THR A CA 1
ATOM 620 C C . THR A 1 81 ? 9.509 2.540 -17.237 1.00 90.00 81 THR A C 1
ATOM 622 O O . THR A 1 81 ? 10.522 1.970 -16.837 1.00 90.00 81 THR A O 1
ATOM 625 N N . GLU A 1 82 ? 8.754 3.309 -16.452 1.00 91.44 82 GLU A N 1
ATOM 626 C CA . GLU A 1 82 ? 9.079 3.666 -15.075 1.00 91.44 82 GLU A CA 1
ATOM 627 C C . GLU A 1 82 ? 8.254 2.872 -14.054 1.00 91.44 82 GLU A C 1
ATOM 629 O O . GLU A 1 82 ? 7.137 2.397 -14.310 1.00 91.44 82 GLU A O 1
ATOM 634 N N . PHE A 1 83 ? 8.800 2.747 -12.844 1.00 90.19 83 PHE A N 1
ATOM 635 C CA . PHE A 1 83 ? 8.115 2.085 -11.739 1.00 90.19 83 PHE A CA 1
ATOM 636 C C . PHE A 1 83 ? 7.050 3.003 -11.124 1.00 90.19 83 PHE A C 1
ATOM 638 O O . PHE A 1 83 ? 7.257 4.201 -10.937 1.00 90.19 83 PHE A O 1
ATOM 645 N N . GLY A 1 84 ? 5.897 2.420 -10.792 1.00 95.62 84 GLY A N 1
ATOM 646 C CA . GLY A 1 84 ? 4.956 3.023 -9.846 1.00 95.62 84 GLY A CA 1
ATOM 647 C C . GLY A 1 84 ? 5.349 2.707 -8.402 1.00 95.62 84 GLY A C 1
ATOM 648 O O . GLY A 1 84 ? 6.368 2.067 -8.146 1.00 95.62 84 GLY A O 1
ATOM 649 N N . HIS A 1 85 ? 4.487 3.062 -7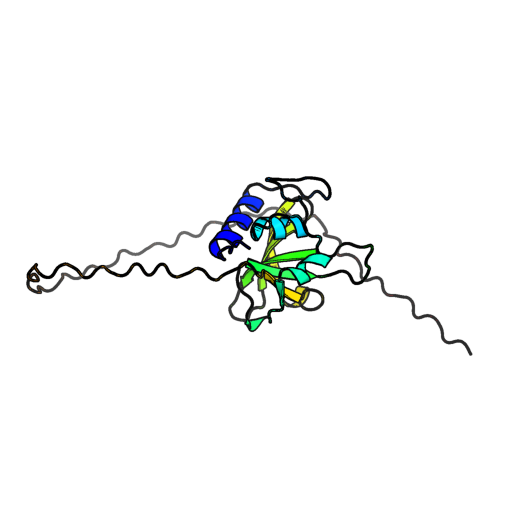.455 1.00 97.81 85 HIS A N 1
ATOM 650 C CA . HIS A 1 85 ? 4.669 2.710 -6.047 1.00 97.81 85 HIS A CA 1
ATOM 651 C C . HIS A 1 85 ? 3.362 2.261 -5.413 1.00 97.81 85 HIS A C 1
ATOM 653 O O . HIS A 1 85 ? 2.269 2.622 -5.852 1.00 97.81 85 HIS A O 1
ATOM 659 N N . VAL A 1 86 ? 3.471 1.464 -4.359 1.00 98.62 86 VAL A N 1
ATOM 660 C CA . VAL A 1 86 ? 2.312 0.967 -3.631 1.00 98.62 86 VAL A CA 1
ATOM 661 C C . VAL A 1 86 ? 2.609 0.869 -2.143 1.00 98.62 86 VAL A C 1
ATOM 663 O O . VAL A 1 86 ? 3.712 0.516 -1.728 1.00 98.62 86 VAL A O 1
ATOM 666 N N . ARG A 1 87 ? 1.600 1.206 -1.346 1.00 98.38 87 ARG A N 1
ATOM 667 C CA . ARG A 1 87 ? 1.638 1.258 0.116 1.00 98.38 87 ARG A CA 1
ATOM 668 C C . ARG A 1 87 ? 0.475 0.455 0.678 1.00 98.38 87 ARG A C 1
ATOM 670 O O . ARG A 1 87 ? -0.621 0.535 0.131 1.00 98.38 87 ARG A O 1
ATOM 677 N N . VAL A 1 88 ? 0.677 -0.271 1.773 1.00 98.88 88 VAL A N 1
ATOM 678 C CA . VAL A 1 88 ? -0.404 -0.966 2.489 1.00 98.88 88 VAL A CA 1
ATOM 679 C C . VAL A 1 88 ? -0.899 -0.066 3.613 1.00 98.88 88 VAL A C 1
ATOM 681 O O . VAL A 1 88 ? -0.130 0.348 4.480 1.00 98.88 88 VAL A O 1
ATOM 684 N N . PHE A 1 89 ? -2.192 0.237 3.606 1.00 98.88 89 PHE A N 1
ATOM 685 C CA . PHE A 1 89 ? -2.833 1.063 4.616 1.00 98.88 89 PHE A CA 1
ATOM 686 C C . PHE A 1 89 ? -2.926 0.316 5.950 1.00 98.88 89 PHE A C 1
ATOM 688 O O . PHE A 1 89 ? -3.559 -0.735 6.041 1.00 98.88 89 PHE A O 1
ATOM 695 N N . GLY A 1 90 ? -2.309 0.866 6.994 1.00 98.50 90 GLY A N 1
ATOM 696 C CA . GLY A 1 90 ? -2.324 0.334 8.358 1.00 98.50 90 GLY A CA 1
ATOM 697 C C . GLY A 1 90 ? -3.474 0.858 9.223 1.00 98.50 90 GLY A C 1
ATOM 698 O O . GLY A 1 90 ? -3.880 0.181 10.163 1.00 98.50 90 GLY A O 1
ATOM 699 N N . GLY A 1 91 ? -4.038 2.025 8.899 1.00 98.31 91 GLY A N 1
ATOM 700 C CA . GLY A 1 91 ? -5.127 2.649 9.660 1.00 98.31 91 GLY A CA 1
ATOM 701 C C . GLY A 1 91 ? -5.001 4.169 9.730 1.00 98.31 91 GLY A C 1
ATOM 702 O O . GLY A 1 91 ? -3.911 4.706 9.569 1.00 98.31 91 GLY A O 1
ATOM 703 N N . TRP A 1 92 ? -6.111 4.866 9.980 1.00 98.50 92 TRP A N 1
ATOM 704 C CA . TRP A 1 92 ? -6.105 6.317 10.206 1.00 98.50 92 TRP A CA 1
ATOM 705 C C . TRP A 1 92 ? -5.462 6.648 11.558 1.00 98.50 92 TRP A C 1
ATOM 707 O O . TRP A 1 92 ? -5.690 5.926 12.530 1.00 98.50 92 TRP A O 1
ATOM 717 N N . THR A 1 93 ? -4.687 7.731 11.631 1.00 98.38 93 THR A N 1
ATOM 718 C CA . THR A 1 93 ? -4.103 8.216 12.895 1.00 98.38 93 THR A CA 1
ATOM 719 C C . THR A 1 93 ? -5.072 9.098 13.678 1.00 98.38 93 THR A C 1
ATOM 721 O O . THR A 1 93 ? -4.956 9.212 14.897 1.00 98.38 93 THR A O 1
ATOM 724 N N . ASP A 1 94 ? -6.087 9.646 13.005 1.00 96.69 94 ASP A N 1
ATOM 725 C CA . ASP A 1 94 ? -7.092 10.520 13.597 1.00 96.69 94 ASP A CA 1
ATOM 726 C C . ASP A 1 94 ? -8.502 10.311 12.986 1.00 96.69 94 ASP A C 1
ATOM 728 O O . ASP A 1 94 ? -8.631 9.866 11.839 1.00 96.69 94 ASP A O 1
ATOM 732 N N . PRO A 1 95 ? -9.589 10.657 13.708 1.00 96.06 95 PRO A N 1
ATOM 733 C CA . PRO A 1 95 ? -10.959 10.517 13.203 1.00 96.06 95 PRO A CA 1
ATOM 734 C C . PRO A 1 95 ? -11.297 11.382 11.978 1.00 96.06 95 PRO A C 1
ATOM 736 O O . PRO A 1 95 ? -12.187 11.013 11.210 1.00 96.06 95 PRO A O 1
ATOM 739 N N . ALA A 1 96 ? -10.610 12.513 11.779 1.00 97.06 96 ALA A N 1
ATOM 740 C CA . ALA A 1 96 ? -10.775 13.374 10.606 1.00 97.06 96 ALA A CA 1
ATOM 741 C C . ALA A 1 96 ? -10.032 12.832 9.366 1.00 97.06 96 ALA A C 1
ATOM 743 O O . ALA A 1 96 ? -10.199 13.363 8.263 1.00 97.06 96 ALA A O 1
ATOM 744 N N . ARG A 1 97 ? -9.293 11.720 9.510 1.00 97.75 97 ARG A N 1
ATOM 745 C CA . ARG A 1 97 ? -8.609 10.997 8.428 1.00 97.75 97 ARG A CA 1
ATOM 746 C C . ARG A 1 97 ? -7.600 11.891 7.710 1.00 97.75 97 ARG A C 1
ATOM 748 O O . ARG A 1 97 ? -7.583 11.964 6.474 1.00 97.75 97 ARG A O 1
ATOM 755 N N . THR A 1 98 ? -6.813 12.621 8.491 1.00 97.62 98 THR A N 1
ATOM 756 C CA . THR A 1 98 ? -5.782 13.544 8.004 1.00 97.62 98 THR A CA 1
ATOM 757 C C . THR A 1 98 ? -4.411 12.883 7.935 1.00 97.62 98 THR A C 1
ATOM 759 O O . THR A 1 98 ? -3.675 13.153 6.986 1.00 97.62 98 THR A O 1
ATOM 762 N N . GLY A 1 99 ? -4.116 11.956 8.848 1.00 98.25 99 GLY A N 1
ATOM 763 C CA . GLY A 1 99 ? -2.933 11.100 8.825 1.00 98.25 99 GLY A CA 1
ATOM 764 C C . GLY A 1 99 ? -3.283 9.612 8.827 1.00 98.25 99 GLY A C 1
ATOM 765 O O . GLY A 1 99 ? -4.394 9.207 9.185 1.00 98.25 99 GLY A O 1
ATOM 766 N N . TYR A 1 100 ? -2.350 8.778 8.378 1.00 98.62 100 TYR A N 1
ATOM 767 C CA . TYR A 1 100 ? -2.508 7.328 8.371 1.00 98.62 100 TYR A CA 1
ATOM 768 C C . TYR A 1 100 ? -1.176 6.589 8.471 1.00 98.62 100 TYR A C 1
ATOM 770 O O . TYR A 1 100 ? -0.139 7.053 8.004 1.00 98.62 100 TYR A O 1
ATOM 778 N N . TRP A 1 101 ? -1.230 5.399 9.054 1.00 98.75 101 TRP A N 1
ATOM 779 C CA . TRP A 1 101 ? -0.111 4.476 9.125 1.00 98.75 101 TRP A CA 1
ATOM 780 C C . TRP A 1 101 ? 0.034 3.664 7.839 1.00 98.75 101 TRP A C 1
ATOM 782 O O . TRP A 1 101 ? -0.962 3.254 7.237 1.00 98.75 101 TRP A O 1
ATOM 792 N N . VAL A 1 102 ? 1.274 3.382 7.448 1.00 98.75 102 VAL A N 1
ATOM 793 C CA . VAL A 1 102 ? 1.630 2.655 6.226 1.00 98.75 102 VAL A CA 1
ATOM 794 C C . VAL A 1 102 ? 2.647 1.571 6.519 1.00 98.75 102 VAL A C 1
ATOM 796 O O . VAL A 1 102 ? 3.680 1.852 7.119 1.00 98.75 102 VAL A O 1
ATOM 799 N N . TYR A 1 103 ? 2.389 0.368 6.005 1.00 98.88 103 TYR A N 1
ATOM 800 C CA . TYR A 1 103 ? 3.423 -0.636 5.768 1.00 98.88 103 TYR A CA 1
ATOM 801 C C . TYR A 1 103 ? 3.869 -0.565 4.307 1.00 98.88 103 TYR A C 1
ATOM 803 O O . TYR A 1 103 ? 3.031 -0.569 3.400 1.00 98.88 103 TYR A O 1
ATOM 811 N N . GLU A 1 104 ? 5.173 -0.534 4.052 1.00 98.31 104 GLU A N 1
ATOM 812 C CA . GLU A 1 104 ? 5.692 -0.555 2.684 1.00 98.31 104 GLU A CA 1
ATOM 813 C C . GLU A 1 104 ? 7.101 -1.143 2.592 1.00 98.31 104 GLU A C 1
ATOM 815 O O . GLU A 1 104 ? 7.897 -1.060 3.528 1.00 98.31 104 GLU A O 1
ATOM 820 N N . GLN A 1 105 ? 7.416 -1.692 1.420 1.00 98.62 105 GLN A N 1
ATOM 821 C CA . GLN A 1 105 ? 8.770 -2.048 1.017 1.00 98.62 105 GLN A CA 1
ATOM 822 C C . GLN A 1 105 ? 9.326 -0.917 0.152 1.00 98.62 105 GLN A C 1
ATOM 824 O O . GLN A 1 105 ? 8.899 -0.708 -0.983 1.00 98.62 105 GLN A O 1
ATOM 829 N N . THR A 1 106 ? 10.282 -0.182 0.707 1.00 97.81 106 THR A N 1
ATOM 830 C CA . THR A 1 106 ? 10.942 0.982 0.096 1.00 97.81 106 THR A CA 1
ATOM 831 C C . THR A 1 106 ? 12.437 0.909 0.409 1.00 97.81 106 THR A C 1
ATOM 833 O O . THR A 1 106 ? 12.798 0.274 1.397 1.00 97.81 106 THR A O 1
ATOM 836 N N . PRO A 1 107 ? 13.343 1.520 -0.372 1.00 97.38 107 PRO A N 1
ATOM 837 C CA . PRO A 1 107 ? 14.741 1.587 0.029 1.00 97.38 107 PRO A CA 1
ATOM 838 C C . PRO A 1 107 ? 14.900 2.225 1.422 1.00 97.38 107 PRO A C 1
ATOM 840 O O . PRO A 1 107 ? 14.259 3.231 1.717 1.00 97.38 107 PRO A O 1
ATOM 843 N N . VAL A 1 108 ? 15.724 1.675 2.316 1.00 97.94 108 VAL A N 1
ATOM 844 C CA . VAL A 1 108 ? 16.583 0.481 2.140 1.00 97.94 108 VAL A CA 1
ATOM 845 C C . VAL A 1 108 ? 15.923 -0.849 2.538 1.00 97.94 108 VAL A C 1
ATOM 847 O O . VAL A 1 108 ? 16.465 -1.902 2.214 1.00 97.94 108 VAL A O 1
ATOM 850 N N . GLN A 1 109 ? 14.774 -0.830 3.218 1.00 98.62 109 GLN A N 1
ATOM 851 C CA . GLN A 1 109 ? 14.097 -2.017 3.754 1.00 98.62 109 GLN A CA 1
ATOM 852 C C . GLN A 1 109 ? 12.605 -1.769 4.024 1.00 98.62 109 GLN A C 1
ATOM 854 O O . GLN A 1 109 ? 12.121 -0.641 3.945 1.00 98.62 109 GLN A O 1
ATOM 859 N N . ALA A 1 110 ? 11.878 -2.819 4.399 1.00 98.62 110 ALA A N 1
ATOM 860 C CA . ALA A 1 110 ? 10.495 -2.703 4.838 1.00 98.62 110 ALA A CA 1
ATOM 861 C C . ALA A 1 110 ? 10.356 -1.812 6.083 1.00 98.62 110 ALA A C 1
ATOM 863 O O . ALA A 1 110 ? 11.118 -1.945 7.042 1.00 98.62 110 ALA A O 1
ATOM 864 N N . VAL A 1 111 ? 9.366 -0.918 6.079 1.00 98.75 111 VAL A N 1
ATOM 865 C CA . VAL A 1 111 ? 9.125 0.045 7.164 1.00 98.75 111 VAL A CA 1
ATOM 866 C C . VAL A 1 111 ? 7.645 0.169 7.507 1.00 98.75 111 VAL A C 1
ATOM 868 O O . VAL A 1 111 ? 6.767 -0.120 6.691 1.00 98.75 111 VAL A O 1
ATOM 871 N N . TYR A 1 112 ? 7.390 0.646 8.726 1.00 98.75 112 TYR A N 1
ATOM 872 C CA . TYR A 1 112 ? 6.085 1.108 9.182 1.00 98.75 112 TYR A CA 1
ATOM 873 C C . TYR A 1 112 ? 6.190 2.583 9.583 1.00 98.75 112 TYR A C 1
ATOM 875 O O . TYR A 1 112 ? 6.960 2.911 10.486 1.00 98.75 112 TYR A O 1
ATOM 883 N N . ARG A 1 113 ? 5.480 3.480 8.890 1.00 98.31 113 ARG A N 1
ATOM 884 C CA . ARG A 1 113 ? 5.566 4.936 9.118 1.00 98.31 113 ARG A CA 1
ATOM 885 C C . ARG A 1 113 ? 4.253 5.659 8.843 1.00 98.31 113 ARG A C 1
ATOM 887 O O . ARG A 1 113 ? 3.362 5.113 8.198 1.00 98.31 113 ARG A O 1
ATOM 894 N N . GLU A 1 114 ? 4.141 6.879 9.349 1.00 98.19 114 GLU A N 1
ATOM 895 C CA . GLU A 1 114 ? 2.979 7.744 9.145 1.00 98.19 114 GLU A CA 1
ATOM 896 C C . GLU A 1 114 ? 3.113 8.584 7.866 1.00 98.19 114 GLU A C 1
ATOM 898 O O . GLU A 1 114 ? 4.213 8.977 7.473 1.00 98.19 114 GLU A O 1
ATOM 903 N N . TYR A 1 115 ? 1.973 8.870 7.238 1.00 98.00 115 TYR A N 1
ATOM 904 C CA . TYR A 1 115 ? 1.817 9.788 6.115 1.00 98.00 115 TYR A CA 1
ATOM 905 C C . TYR A 1 115 ? 0.615 10.703 6.311 1.00 98.00 115 TYR A C 1
ATOM 907 O O . TYR A 1 115 ? -0.358 10.332 6.967 1.00 98.00 115 TYR A O 1
ATOM 915 N N . THR A 1 116 ? 0.631 11.861 5.646 1.00 97.88 116 THR A N 1
ATOM 916 C CA . THR A 1 116 ? -0.561 12.705 5.527 1.00 97.88 116 THR A CA 1
ATOM 917 C C . THR A 1 116 ? -1.395 12.300 4.311 1.00 97.88 116 THR A C 1
ATOM 919 O O . THR A 1 116 ? -0.883 11.884 3.263 1.00 97.88 116 THR A O 1
ATOM 922 N N . TRP A 1 117 ? -2.716 12.430 4.429 1.00 97.50 117 TRP A N 1
ATOM 923 C CA . TRP A 1 117 ? -3.624 12.215 3.305 1.00 97.50 117 TRP A CA 1
ATOM 924 C C . TRP A 1 117 ? -3.416 13.250 2.193 1.00 97.50 117 TRP A C 1
ATOM 926 O O . TRP A 1 117 ? -3.516 12.910 1.013 1.00 97.50 117 TRP A O 1
ATOM 936 N N . ALA A 1 118 ? -3.122 14.500 2.562 1.00 96.44 118 ALA A N 1
ATOM 937 C CA . ALA A 1 118 ? -2.923 15.595 1.617 1.00 96.44 118 ALA A CA 1
ATOM 938 C C . ALA A 1 118 ? -1.768 15.306 0.644 1.00 96.44 118 ALA A C 1
ATOM 940 O O . ALA A 1 118 ? -1.947 15.466 -0.560 1.00 96.44 118 ALA A O 1
ATOM 941 N N . ASP A 1 119 ? -0.655 14.760 1.143 1.00 92.69 119 ASP A N 1
ATOM 942 C CA . ASP A 1 119 ? 0.519 14.403 0.327 1.00 92.69 119 ASP A CA 1
ATOM 943 C C . ASP A 1 119 ? 0.317 13.126 -0.506 1.00 92.69 119 ASP A C 1
ATOM 945 O O . ASP A 1 119 ? 1.156 12.756 -1.322 1.00 92.69 119 ASP A O 1
ATOM 949 N N . THR A 1 120 ? -0.778 12.401 -0.272 1.00 93.50 120 THR A N 1
ATOM 950 C CA . THR A 1 120 ? -1.059 11.107 -0.908 1.00 93.50 120 THR A CA 1
ATOM 951 C C . THR A 1 120 ? -2.088 11.237 -2.027 1.00 93.50 120 THR A C 1
ATOM 953 O O . THR A 1 120 ? -1.961 10.604 -3.073 1.00 93.50 120 THR A O 1
ATOM 956 N N . THR A 1 121 ? -3.124 12.049 -1.810 1.00 90.12 121 THR A N 1
ATOM 957 C CA . THR A 1 121 ? -4.357 12.017 -2.612 1.00 90.12 121 THR A CA 1
ATOM 958 C C . THR A 1 121 ? -4.217 12.547 -4.038 1.00 90.12 121 THR A C 1
ATOM 960 O O . THR A 1 121 ? -5.156 12.380 -4.815 1.00 90.12 121 THR A O 1
ATOM 963 N N . ALA A 1 122 ? -3.107 13.209 -4.372 1.00 92.00 122 ALA A N 1
ATOM 964 C CA . ALA A 1 122 ? -2.852 13.696 -5.725 1.00 92.00 122 ALA A CA 1
ATOM 965 C C . ALA A 1 122 ? -2.528 12.548 -6.697 1.00 92.00 122 ALA A C 1
ATOM 967 O O . ALA A 1 122 ? -2.989 12.566 -7.835 1.00 92.00 122 ALA A O 1
ATOM 968 N N . ASP A 1 123 ? -1.794 11.538 -6.222 1.00 94.25 123 ASP A N 1
ATOM 969 C CA . ASP A 1 123 ? -1.190 10.510 -7.078 1.00 94.25 123 ASP A CA 1
ATOM 970 C C . ASP A 1 123 ? -1.684 9.092 -6.769 1.00 94.25 123 ASP A C 1
ATOM 972 O O . ASP A 1 123 ? -1.718 8.229 -7.649 1.00 94.25 123 ASP A O 1
ATOM 976 N N . TYR A 1 124 ? -2.062 8.824 -5.517 1.00 97.81 124 TYR A N 1
ATOM 977 C CA . TYR A 1 124 ? -2.414 7.481 -5.074 1.00 97.81 124 TYR A CA 1
ATOM 978 C C . TYR A 1 124 ? -3.921 7.267 -5.061 1.00 97.81 124 TYR A C 1
ATOM 980 O O . TYR A 1 124 ? -4.681 8.007 -4.434 1.00 97.81 124 TYR A O 1
ATOM 988 N N . VAL A 1 125 ? -4.338 6.167 -5.675 1.00 98.12 125 VAL A N 1
ATOM 989 C CA . VAL A 1 125 ? -5.725 5.711 -5.695 1.00 98.12 125 VAL A CA 1
ATOM 990 C C . VAL A 1 125 ? -5.880 4.534 -4.724 1.00 98.12 125 VAL A C 1
ATOM 992 O O . VAL A 1 125 ? -5.057 3.614 -4.763 1.00 98.12 125 VAL A O 1
ATOM 995 N N . PRO A 1 126 ? -6.900 4.515 -3.846 1.00 98.38 126 PRO A N 1
ATOM 996 C CA . PRO A 1 126 ? -7.116 3.385 -2.952 1.00 98.38 126 PRO A CA 1
ATOM 997 C C . PRO A 1 126 ? -7.700 2.165 -3.666 1.00 98.38 126 PRO A C 1
ATOM 999 O O . PRO A 1 126 ? -8.629 2.278 -4.466 1.00 98.38 126 PRO A O 1
ATOM 1002 N N . TYR A 1 127 ? -7.199 0.982 -3.316 1.00 98.75 127 TYR A N 1
ATOM 1003 C CA . TYR A 1 127 ? -7.686 -0.300 -3.819 1.00 98.75 127 TYR A CA 1
ATOM 1004 C C . TYR A 1 127 ? -7.788 -1.336 -2.704 1.00 98.75 127 TYR A C 1
ATOM 1006 O O . TYR A 1 127 ? -6.990 -1.363 -1.770 1.00 98.75 127 TYR A O 1
ATOM 1014 N N . ARG A 1 128 ? -8.731 -2.260 -2.852 1.00 98.75 128 ARG A N 1
ATOM 1015 C CA . ARG A 1 128 ? -8.893 -3.436 -1.997 1.00 98.75 128 ARG A CA 1
ATOM 1016 C C . ARG A 1 128 ? -8.633 -4.697 -2.791 1.00 98.75 128 ARG A C 1
ATOM 1018 O O . ARG A 1 128 ? -9.281 -4.904 -3.812 1.00 98.75 128 ARG A O 1
ATOM 1025 N N . GLY A 1 129 ? -7.713 -5.533 -2.317 1.00 98.44 129 GLY A N 1
ATOM 1026 C CA . GLY A 1 129 ? -7.419 -6.815 -2.953 1.00 98.44 129 GLY A CA 1
ATOM 1027 C C . GLY A 1 129 ? -8.667 -7.694 -3.036 1.00 98.44 129 GLY A C 1
ATOM 1028 O O . GLY A 1 129 ? -9.405 -7.820 -2.062 1.00 98.44 129 GLY A O 1
ATOM 1029 N N . ASN A 1 130 ? -8.892 -8.327 -4.186 1.00 98.00 130 ASN A N 1
ATOM 1030 C CA . ASN A 1 130 ? -10.100 -9.120 -4.456 1.00 98.00 130 ASN A CA 1
ATOM 1031 C C . ASN A 1 130 ? -10.218 -10.365 -3.559 1.00 98.00 130 ASN A C 1
ATOM 1033 O O . ASN A 1 130 ? -11.301 -10.928 -3.419 1.00 98.00 130 ASN A O 1
ATOM 1037 N N . THR A 1 131 ? -9.104 -10.816 -2.977 1.00 97.00 131 THR A N 1
ATOM 1038 C CA . THR A 1 131 ? -9.040 -11.937 -2.030 1.00 97.00 131 THR A CA 1
ATOM 1039 C C . THR A 1 131 ? -9.136 -11.497 -0.571 1.00 97.00 131 THR A C 1
ATOM 1041 O O . THR A 1 131 ? -9.285 -12.356 0.297 1.00 97.00 131 THR A O 1
ATOM 1044 N N . VAL A 1 132 ? -9.054 -10.192 -0.287 1.00 98.06 132 VAL A N 1
ATOM 1045 C CA . VAL A 1 132 ? -9.061 -9.656 1.077 1.00 98.06 132 VAL A CA 1
ATOM 1046 C C . VAL A 1 132 ? -10.491 -9.595 1.595 1.00 98.06 132 VAL A C 1
ATOM 1048 O O . VAL A 1 132 ? -11.332 -8.879 1.050 1.00 98.06 132 VAL A O 1
ATOM 1051 N N . VAL A 1 133 ? -10.749 -10.311 2.684 1.00 97.44 133 VAL A N 1
ATOM 1052 C CA . VAL A 1 133 ? -12.043 -10.335 3.370 1.00 97.44 133 VAL A CA 1
ATOM 1053 C C . VAL A 1 133 ? -11.931 -9.731 4.763 1.00 97.44 133 VAL A C 1
ATOM 1055 O O . VAL A 1 133 ? -10.871 -9.751 5.390 1.00 97.44 133 VAL A O 1
ATOM 1058 N N . ASP A 1 134 ? -13.032 -9.156 5.242 1.00 96.19 134 ASP A N 1
ATOM 1059 C CA . ASP A 1 134 ? -13.113 -8.706 6.629 1.00 96.19 134 ASP A CA 1
ATOM 1060 C C . ASP A 1 134 ? -13.032 -9.929 7.560 1.00 96.19 134 ASP A C 1
ATOM 1062 O O . ASP A 1 134 ? -13.457 -11.031 7.200 1.00 96.19 134 ASP A O 1
ATOM 1066 N N . ASP A 1 135 ? -12.450 -9.748 8.746 1.00 93.56 135 ASP A N 1
ATOM 1067 C CA . ASP A 1 135 ? -12.382 -10.816 9.737 1.00 93.56 135 ASP A CA 1
ATOM 1068 C C . ASP A 1 135 ? -13.801 -11.264 10.085 1.00 93.56 135 ASP A C 1
ATOM 1070 O O . ASP A 1 135 ? -14.644 -10.456 10.484 1.00 93.56 135 ASP A O 1
ATOM 1074 N N . THR A 1 136 ? -14.088 -12.555 9.931 1.00 85.44 136 THR A N 1
ATOM 1075 C CA . THR A 1 136 ? -15.347 -13.088 10.436 1.00 85.44 136 THR A CA 1
ATOM 1076 C C . THR A 1 136 ? -15.298 -12.971 11.952 1.00 85.44 136 THR A C 1
ATOM 1078 O O . THR A 1 136 ? -14.367 -13.525 12.549 1.00 85.44 136 THR A O 1
ATOM 1081 N N . PRO A 1 137 ? -16.260 -12.299 12.609 1.00 66.81 137 PRO A N 1
ATOM 1082 C CA . PRO A 1 137 ? -16.399 -12.465 14.038 1.00 66.81 137 PRO A CA 1
ATOM 1083 C C . PRO A 1 137 ? -16.632 -13.955 14.239 1.00 66.81 137 PRO A C 1
ATOM 1085 O O . PRO A 1 137 ? -17.639 -14.494 13.770 1.00 66.81 137 PRO A O 1
ATOM 1088 N N . THR A 1 138 ? -15.675 -14.642 14.866 1.00 47.75 138 THR A N 1
ATOM 1089 C CA . THR A 1 138 ? -15.927 -15.979 15.379 1.00 47.75 138 THR A CA 1
ATOM 1090 C C . THR A 1 138 ? -17.120 -15.798 16.290 1.00 47.75 138 THR A C 1
ATOM 1092 O O . THR A 1 138 ? -17.008 -15.245 17.383 1.00 47.75 138 THR A O 1
ATOM 1095 N N . THR A 1 139 ? -18.294 -16.182 15.796 1.00 41.78 139 THR A N 1
ATOM 1096 C CA . THR A 1 139 ? -19.447 -16.376 16.648 1.00 41.78 139 THR A CA 1
ATOM 1097 C C . THR A 1 139 ? -19.053 -17.597 17.450 1.00 41.78 139 THR A C 1
ATOM 1099 O O . THR A 1 139 ? -19.308 -18.733 17.064 1.00 41.78 139 THR A O 1
ATOM 1102 N N . SER A 1 140 ? -18.328 -17.363 18.540 1.00 39.62 140 SER A N 1
ATOM 1103 C CA . SER A 1 140 ? -18.409 -18.212 19.705 1.00 39.62 140 SER A CA 1
ATOM 1104 C C . SER A 1 140 ? -19.876 -18.138 20.089 1.00 39.62 140 SER A C 1
ATOM 1106 O O . SER A 1 140 ? -20.279 -17.266 20.854 1.00 39.62 140 SER A O 1
ATOM 1108 N N . THR A 1 141 ? -20.705 -18.969 19.454 1.00 43.06 141 THR A N 1
ATOM 1109 C CA . THR A 1 141 ? -22.027 -19.281 19.964 1.00 43.06 141 THR A CA 1
ATOM 1110 C C . THR A 1 141 ? -21.779 -19.617 21.427 1.00 43.06 141 THR A C 1
ATOM 1112 O O . THR A 1 141 ? -20.995 -20.535 21.694 1.00 43.06 141 THR A O 1
ATOM 1115 N N . PRO A 1 142 ? -22.339 -18.867 22.390 1.00 49.38 142 PRO A N 1
ATOM 1116 C CA . PRO A 1 142 ? -22.441 -19.402 23.726 1.00 49.38 142 PRO A CA 1
ATOM 1117 C C . PRO A 1 142 ? -23.280 -20.660 23.529 1.00 49.38 142 PRO A C 1
ATOM 1119 O O . PRO A 1 142 ? -24.464 -20.557 23.215 1.00 49.38 142 PRO A O 1
ATOM 1122 N N . SER A 1 143 ? -22.654 -21.839 23.574 1.00 43.44 143 SER A N 1
ATOM 1123 C CA . SER A 1 143 ? -23.408 -23.069 23.765 1.00 43.44 143 SER A CA 1
ATOM 1124 C C . SER A 1 143 ? -24.306 -22.795 24.956 1.00 43.44 143 SER A C 1
ATOM 1126 O O . SER A 1 143 ? -23.795 -22.452 26.027 1.00 43.44 143 SER A O 1
ATOM 1128 N N . ASP A 1 144 ? -25.618 -22.863 24.734 1.00 53.28 144 ASP A N 1
ATOM 1129 C CA . ASP A 1 144 ? -26.606 -22.852 25.800 1.00 53.28 144 ASP A CA 1
ATOM 1130 C C . ASP A 1 144 ? -26.059 -23.678 26.972 1.00 53.28 144 ASP A C 1
ATOM 1132 O O . ASP A 1 144 ? -25.608 -24.814 26.757 1.00 53.28 144 ASP A O 1
ATOM 1136 N N . PRO A 1 145 ? -26.032 -23.143 28.204 1.00 51.97 145 PRO A N 1
ATOM 1137 C CA . PRO A 1 145 ? -25.704 -23.982 29.338 1.00 51.97 145 PRO A CA 1
ATOM 1138 C C . PRO A 1 145 ? -26.749 -25.108 29.383 1.00 51.97 145 PRO A C 1
ATOM 1140 O O . PRO A 1 145 ? -27.944 -24.824 29.246 1.00 51.97 145 PRO A O 1
ATOM 1143 N N . PRO A 1 146 ? -26.359 -26.384 29.574 1.00 46.81 146 PRO A N 1
ATOM 1144 C CA . PRO A 1 146 ? -2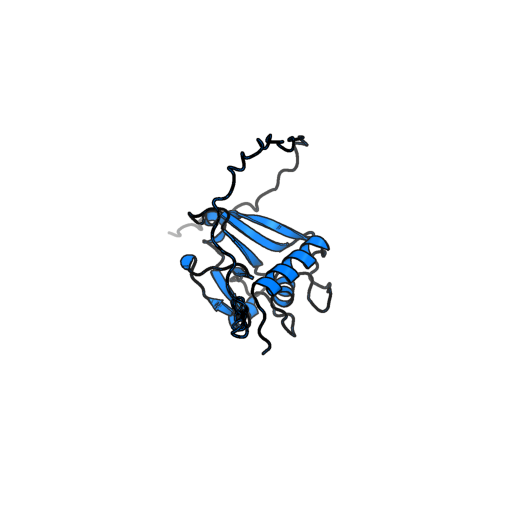7.344 -27.423 29.818 1.00 46.81 146 PRO A CA 1
ATOM 1145 C C . PRO A 1 146 ? -28.188 -26.996 31.024 1.00 46.81 146 PRO A C 1
ATOM 1147 O O . PRO A 1 146 ? -27.664 -26.662 32.089 1.00 46.81 146 PRO A O 1
ATOM 1150 N N . THR A 1 147 ? -29.503 -26.942 30.822 1.00 51.56 147 THR A N 1
ATOM 1151 C CA . THR A 1 147 ? -30.492 -26.608 31.843 1.00 51.56 147 THR A CA 1
ATOM 1152 C C . THR A 1 147 ? -30.287 -27.505 33.061 1.00 51.56 147 THR A C 1
ATOM 1154 O O . THR A 1 147 ? -30.536 -28.706 32.984 1.00 51.56 147 THR A O 1
ATOM 1157 N N . GLY A 1 148 ? -29.846 -26.940 34.189 1.00 50.84 148 GLY A N 1
ATOM 1158 C CA . GLY A 1 148 ? -29.817 -27.689 35.446 1.00 50.84 148 GLY A CA 1
ATOM 1159 C C . GLY A 1 148 ? -28.755 -27.289 36.462 1.00 50.84 148 GLY A C 1
ATOM 1160 O O . GLY A 1 148 ? -28.041 -28.160 36.939 1.00 50.84 148 GLY A O 1
ATOM 1161 N N . VAL A 1 149 ? -28.674 -26.014 36.854 1.00 48.06 149 VAL A N 1
ATOM 1162 C CA . VAL A 1 149 ? -28.085 -25.641 38.153 1.00 48.06 149 VAL A CA 1
ATOM 1163 C C . VAL A 1 149 ? -28.922 -24.497 38.741 1.00 48.06 149 VAL A C 1
ATOM 1165 O O . VAL A 1 149 ? -29.099 -23.486 38.059 1.00 48.06 149 VAL A O 1
ATOM 1168 N N . PRO A 1 150 ? -29.494 -24.624 39.954 1.00 43.31 150 PRO A N 1
ATOM 1169 C CA . PRO A 1 150 ? -30.235 -23.529 40.567 1.00 43.31 150 PRO A CA 1
ATOM 1170 C C . PRO A 1 150 ? -29.285 -22.378 40.923 1.00 43.31 150 PRO A C 1
ATOM 1172 O O . PRO A 1 150 ? -28.179 -22.595 41.419 1.00 43.31 150 PRO A O 1
ATOM 1175 N N . ALA A 1 151 ? -29.730 -21.149 40.656 1.00 51.12 151 ALA A N 1
ATOM 1176 C CA . ALA A 1 151 ? -28.997 -19.928 40.969 1.00 51.12 151 ALA A CA 1
ATOM 1177 C C . ALA A 1 151 ? -28.744 -19.789 42.488 1.00 51.12 151 ALA A C 1
ATOM 1179 O O . ALA A 1 151 ? -29.636 -20.108 43.281 1.00 51.12 151 ALA A O 1
ATOM 1180 N N . PRO A 1 152 ? -27.573 -19.286 42.924 1.00 51.22 152 PRO A N 1
ATOM 1181 C CA . PRO A 1 152 ? -27.358 -18.923 44.322 1.00 51.22 152 PRO A CA 1
ATOM 1182 C C . PRO A 1 152 ? -28.138 -17.639 44.680 1.00 51.22 152 PRO A C 1
ATOM 1184 O O . PRO A 1 152 ? -28.369 -16.799 43.805 1.00 51.22 152 PRO A O 1
ATOM 1187 N N . PRO A 1 153 ? -28.550 -17.451 45.949 1.00 45.53 153 PRO A N 1
ATOM 1188 C CA . PRO A 1 153 ? -29.303 -16.270 46.356 1.00 45.53 153 PRO A CA 1
ATOM 1189 C C . PRO A 1 153 ? -28.454 -14.994 46.282 1.00 45.53 153 PRO A C 1
ATOM 1191 O O . PRO A 1 153 ? -27.288 -14.971 46.678 1.00 45.53 153 PRO A O 1
ATOM 1194 N N . SER A 1 154 ? -29.076 -13.916 45.801 1.00 52.09 154 SER A N 1
ATOM 1195 C CA . SER A 1 154 ? -28.527 -12.562 45.790 1.00 52.09 154 SER A CA 1
ATOM 1196 C C . SER A 1 154 ? -28.307 -12.052 47.218 1.00 52.09 154 SER A C 1
ATOM 1198 O O . SER A 1 154 ? -29.262 -11.752 47.931 1.00 52.09 154 SER A O 1
ATOM 1200 N N . GLY A 1 155 ? -27.044 -11.935 47.626 1.00 45.38 155 GLY A N 1
ATOM 1201 C CA . GLY A 1 155 ? -26.615 -11.119 48.764 1.00 45.38 155 GLY A CA 1
ATOM 1202 C C . GLY A 1 155 ? -25.922 -9.841 48.269 1.00 45.38 155 GLY A C 1
ATOM 1203 O O . GLY A 1 155 ? -25.345 -9.860 47.179 1.00 45.38 155 GLY A O 1
ATOM 1204 N N . PRO A 1 156 ? -25.974 -8.722 49.014 1.00 49.25 156 PRO A N 1
ATOM 1205 C CA . PRO A 1 156 ? -25.319 -7.485 48.601 1.00 49.25 156 PRO A CA 1
ATOM 1206 C C . PRO A 1 156 ? -23.789 -7.622 48.674 1.00 49.25 156 PRO A C 1
ATOM 1208 O O . PRO A 1 156 ? -23.245 -8.118 49.661 1.00 49.25 156 PRO A O 1
ATOM 1211 N N . ALA A 1 157 ? -23.098 -7.186 47.619 1.00 47.88 157 ALA A N 1
ATOM 1212 C CA . ALA A 1 157 ? -21.638 -7.138 47.561 1.00 47.88 157 ALA A CA 1
ATOM 1213 C C . ALA A 1 157 ? -21.081 -6.019 48.469 1.00 47.88 157 ALA A C 1
ATOM 1215 O O . ALA A 1 157 ? -21.704 -4.959 48.556 1.00 47.88 157 ALA A O 1
ATOM 1216 N N . PRO A 1 158 ? -19.914 -6.203 49.117 1.00 43.41 158 PRO A N 1
ATOM 1217 C CA . PRO A 1 158 ? -19.231 -5.113 49.797 1.00 43.41 158 PRO A CA 1
ATOM 1218 C C . PRO A 1 158 ? -18.568 -4.176 48.778 1.00 43.41 158 PRO A C 1
ATOM 1220 O O . PRO A 1 158 ? -18.090 -4.598 47.724 1.00 43.41 158 PRO A O 1
ATOM 1223 N N . GLU A 1 159 ? -18.549 -2.892 49.117 1.00 43.34 159 GLU A N 1
ATOM 1224 C CA . GLU A 1 159 ? -17.917 -1.811 48.367 1.00 43.34 159 GLU A CA 1
ATOM 1225 C C . GLU A 1 159 ? -16.411 -2.074 48.193 1.00 43.34 159 GLU A C 1
ATOM 1227 O O . GLU A 1 159 ? -15.661 -2.148 49.166 1.00 43.34 159 GLU A O 1
ATOM 1232 N N . VAL A 1 160 ? -15.963 -2.238 46.944 1.00 43.16 160 VAL A N 1
ATOM 1233 C CA . VAL A 1 160 ? -14.541 -2.354 46.597 1.00 43.16 160 VAL A CA 1
ATOM 1234 C C . VAL A 1 160 ? -14.048 -0.978 46.169 1.00 43.16 160 VAL A C 1
ATOM 1236 O O . VAL A 1 160 ? -14.364 -0.491 45.085 1.00 43.16 160 VAL A O 1
ATOM 1239 N N . THR A 1 161 ? -13.265 -0.345 47.035 1.00 43.03 161 THR A N 1
ATOM 1240 C CA . THR A 1 161 ? -12.563 0.910 46.752 1.00 43.03 161 THR A CA 1
ATOM 1241 C C . THR A 1 161 ? -11.475 0.668 45.692 1.00 43.03 161 THR A C 1
ATOM 1243 O O . THR A 1 161 ? -10.713 -0.294 45.822 1.00 43.03 161 THR A O 1
ATOM 1246 N N . PRO A 1 162 ? -11.343 1.504 44.646 1.00 47.12 162 PRO A N 1
ATOM 1247 C CA . PRO A 1 162 ? -10.279 1.331 43.661 1.00 47.12 162 PRO A CA 1
ATOM 1248 C C . PRO A 1 162 ? -8.934 1.845 44.208 1.00 47.12 162 PRO A C 1
ATOM 1250 O O . PRO A 1 162 ? -8.896 2.925 44.802 1.00 47.12 162 PRO A O 1
ATOM 1253 N N . PRO A 1 163 ? -7.802 1.148 43.985 1.00 42.41 163 PRO A N 1
ATOM 1254 C CA . PRO A 1 163 ? -6.494 1.730 44.241 1.00 42.41 163 PRO A CA 1
ATOM 1255 C C . PRO A 1 163 ? -6.105 2.710 43.125 1.00 42.41 163 PRO A C 1
ATOM 1257 O O . PRO A 1 163 ? -6.210 2.419 41.930 1.00 42.41 163 PRO A O 1
ATOM 1260 N N . THR A 1 164 ? -5.609 3.869 43.548 1.00 37.50 164 THR A N 1
ATOM 1261 C CA . THR A 1 164 ? -4.991 4.919 42.735 1.00 37.50 164 THR A CA 1
ATOM 1262 C C . THR A 1 164 ? -3.891 4.343 41.841 1.00 37.50 164 THR A C 1
ATOM 1264 O O . THR A 1 164 ? -2.868 3.864 42.331 1.00 37.50 164 THR A O 1
ATOM 1267 N N . ARG A 1 165 ? -4.067 4.410 40.516 1.00 38.09 165 ARG A N 1
ATOM 1268 C CA . ARG A 1 165 ? -2.978 4.159 39.563 1.00 38.09 165 ARG A CA 1
ATOM 1269 C C . ARG A 1 165 ? -2.201 5.451 39.338 1.00 38.09 165 ARG A C 1
ATOM 1271 O O . ARG A 1 165 ? -2.646 6.336 38.616 1.00 38.09 165 ARG A O 1
ATOM 1278 N N . THR A 1 166 ? -1.033 5.526 39.964 1.00 33.12 166 THR A N 1
ATOM 1279 C CA . THR A 1 166 ? 0.038 6.471 39.636 1.00 33.12 166 THR A CA 1
ATOM 1280 C C . THR A 1 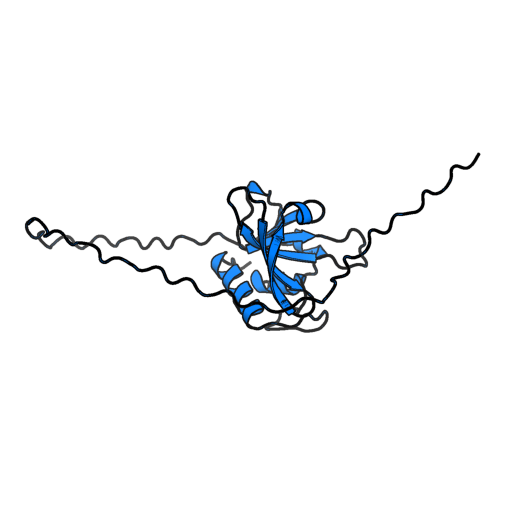166 ? 0.435 6.301 38.170 1.00 33.12 166 THR A C 1
ATOM 1282 O O . THR A 1 166 ? 0.833 5.215 37.748 1.00 33.12 166 THR A O 1
ATOM 1285 N N . SER A 1 167 ? 0.309 7.372 37.389 1.00 33.75 167 SER A N 1
ATOM 1286 C CA . SER A 1 167 ? 0.828 7.471 36.030 1.00 33.75 167 SER A CA 1
ATOM 1287 C C . SER A 1 167 ? 2.357 7.541 36.057 1.00 33.75 167 SER A C 1
ATOM 1289 O O . SER A 1 167 ? 2.945 8.374 36.741 1.00 33.75 167 SER A O 1
ATOM 1291 N N . VAL A 1 168 ? 3.007 6.668 35.288 1.00 36.34 168 VAL A N 1
ATOM 1292 C CA . VAL A 1 168 ? 4.436 6.765 34.967 1.00 36.34 168 VAL A CA 1
ATOM 1293 C C . VAL A 1 168 ? 4.536 7.070 33.471 1.00 36.34 168 VAL A C 1
ATOM 1295 O O . VAL A 1 168 ? 4.082 6.247 32.674 1.00 36.34 168 VAL A O 1
ATOM 1298 N N . PRO A 1 169 ? 5.082 8.225 33.054 1.00 40.62 169 PRO A N 1
ATOM 1299 C CA . PRO A 1 169 ? 5.379 8.481 31.649 1.00 40.62 169 PRO A CA 1
ATOM 1300 C C . PRO A 1 169 ? 6.747 7.879 31.284 1.00 40.62 169 PRO A C 1
ATOM 1302 O O . PRO A 1 169 ? 7.699 8.050 32.050 1.00 40.62 169 PRO A O 1
ATOM 1305 N N . PRO A 1 170 ? 6.927 7.233 30.119 1.00 38.12 170 PRO A N 1
ATOM 1306 C CA . PRO A 1 170 ? 8.269 7.016 29.606 1.00 38.12 170 PRO A CA 1
ATOM 1307 C C . PRO A 1 170 ? 8.801 8.306 28.968 1.00 38.12 170 PRO A C 1
ATOM 1309 O O . PRO A 1 170 ? 8.408 8.717 27.879 1.00 38.12 170 PRO A O 1
ATOM 1312 N N . SER A 1 171 ? 9.680 8.936 29.745 1.00 34.06 171 SER A N 1
ATOM 1313 C CA . SER A 1 171 ? 10.859 9.725 29.383 1.00 34.06 171 SER A CA 1
ATOM 1314 C C . SER A 1 171 ? 11.173 9.846 27.888 1.00 34.06 171 SER A C 1
ATOM 1316 O O . SER A 1 171 ? 11.564 8.881 27.233 1.00 34.06 171 SER A O 1
ATOM 1318 N N . ALA A 1 172 ? 11.136 11.085 27.404 1.00 34.06 172 ALA A N 1
ATOM 1319 C CA . ALA A 1 172 ? 11.875 11.503 26.226 1.00 34.06 172 ALA A CA 1
ATOM 1320 C C . ALA A 1 172 ? 13.390 11.430 26.495 1.00 34.06 172 ALA A C 1
ATOM 1322 O O . ALA A 1 172 ? 13.858 11.816 27.568 1.00 34.06 172 ALA A O 1
ATOM 1323 N N . ALA A 1 173 ? 14.152 10.969 25.507 1.00 34.66 173 ALA A N 1
ATOM 1324 C CA . ALA A 1 173 ? 15.583 11.226 25.389 1.00 34.66 173 ALA A CA 1
ATOM 1325 C C . ALA A 1 173 ? 15.869 11.711 23.950 1.00 34.66 173 ALA A C 1
ATOM 1327 O O . ALA A 1 173 ? 15.268 11.171 23.019 1.00 34.66 173 ALA A O 1
ATOM 1328 N N . PRO A 1 174 ? 16.727 12.730 23.753 1.00 37.91 174 PRO A N 1
ATOM 1329 C CA . PRO A 1 174 ? 16.922 13.393 22.464 1.00 37.91 174 PRO A CA 1
ATOM 1330 C C . PRO A 1 174 ? 18.150 12.854 21.724 1.00 37.91 174 PRO A C 1
ATOM 1332 O O . PRO A 1 174 ? 19.180 12.620 22.353 1.00 37.91 174 PRO A O 1
ATOM 1335 N N . VAL A 1 175 ? 18.091 12.732 20.394 1.00 38.38 175 VAL A N 1
ATOM 1336 C CA . VAL A 1 175 ? 19.288 12.609 19.535 1.00 38.38 175 VAL A CA 1
ATOM 1337 C C . VAL A 1 175 ? 18.938 12.920 18.062 1.00 38.38 175 VAL A C 1
ATOM 1339 O O . VAL A 1 175 ? 17.782 12.753 17.685 1.00 38.38 175 VAL A O 1
ATOM 1342 N N . PRO A 1 176 ? 19.905 13.306 17.208 1.00 36.34 176 PRO A N 1
ATOM 1343 C CA . PRO A 1 176 ? 20.383 14.668 16.981 1.00 36.34 176 PRO A CA 1
ATOM 1344 C C . PRO A 1 176 ? 20.023 15.206 15.577 1.00 36.34 176 PRO A C 1
ATOM 1346 O O . PRO A 1 176 ? 19.599 14.465 14.692 1.00 36.34 176 PRO A O 1
ATOM 1349 N N . ASP A 1 177 ? 20.245 16.507 15.379 1.00 36.38 177 ASP A N 1
ATOM 1350 C CA . ASP A 1 177 ? 20.215 17.185 14.079 1.00 36.38 177 ASP A CA 1
ATOM 1351 C C . ASP A 1 177 ? 21.167 16.556 13.048 1.00 36.38 177 ASP A C 1
ATOM 1353 O O . ASP A 1 177 ? 22.309 16.215 13.365 1.00 36.38 177 ASP A O 1
ATOM 1357 N N . GLY A 1 178 ? 20.722 16.529 11.786 1.00 42.00 178 GLY A N 1
ATOM 1358 C CA . GLY A 1 178 ? 21.618 16.508 10.627 1.00 42.00 178 GLY A CA 1
ATOM 1359 C C . GLY A 1 178 ? 21.491 15.315 9.680 1.00 42.00 178 GLY A C 1
ATOM 1360 O O . GLY A 1 178 ? 22.412 14.512 9.576 1.00 42.00 178 GLY A O 1
ATOM 1361 N N . ALA A 1 179 ? 20.405 15.255 8.908 1.00 33.19 179 ALA A N 1
ATOM 1362 C CA . ALA A 1 179 ? 20.429 14.706 7.550 1.00 33.19 179 ALA A CA 1
ATOM 1363 C C . ALA A 1 179 ? 19.282 15.329 6.744 1.00 33.19 179 ALA A C 1
ATOM 1365 O O . ALA A 1 179 ? 18.123 14.935 6.855 1.00 33.19 179 ALA A O 1
ATOM 1366 N N . GLU A 1 180 ? 19.624 16.351 5.968 1.00 30.69 180 GLU A N 1
ATOM 1367 C CA . GLU A 1 180 ? 18.765 16.977 4.971 1.00 30.69 180 GLU A CA 1
ATOM 1368 C C . GLU A 1 180 ? 18.280 15.909 3.977 1.00 30.69 180 GLU A C 1
ATOM 1370 O O . GLU A 1 180 ? 19.032 15.418 3.135 1.00 30.69 180 GLU A O 1
ATOM 1375 N N . LEU A 1 181 ? 17.013 15.507 4.098 1.00 39.56 181 LEU A N 1
ATOM 1376 C CA . LEU A 1 181 ? 16.335 14.745 3.060 1.00 39.56 181 LEU A CA 1
ATOM 1377 C C . LEU A 1 181 ? 15.974 15.724 1.946 1.00 39.56 181 LEU A C 1
ATOM 1379 O O . LEU A 1 181 ? 14.972 16.436 2.019 1.00 39.56 181 LEU A O 1
ATOM 1383 N N . VAL A 1 182 ? 16.818 15.748 0.917 1.00 34.50 182 VAL A N 1
ATOM 1384 C CA . VAL A 1 182 ? 16.523 16.374 -0.370 1.00 34.50 182 VAL A CA 1
ATOM 1385 C C . VAL A 1 182 ? 15.232 15.756 -0.906 1.00 34.50 182 VAL A C 1
ATOM 1387 O O . VAL A 1 182 ? 15.203 14.617 -1.372 1.00 34.50 182 VAL A O 1
ATOM 1390 N N . GLN A 1 183 ? 14.145 16.518 -0.817 1.00 42.34 183 GLN A N 1
ATOM 1391 C CA . GLN A 1 183 ? 12.940 16.264 -1.595 1.00 42.34 183 GLN A CA 1
ATOM 1392 C C . GLN A 1 183 ? 13.317 16.350 -3.083 1.00 42.34 183 GLN A C 1
ATOM 1394 O O . GLN A 1 183 ? 14.071 17.260 -3.449 1.00 42.34 183 GLN A O 1
ATOM 1399 N N . PRO A 1 184 ? 12.827 15.458 -3.962 1.00 47.41 184 PRO A N 1
ATOM 1400 C CA . PRO A 1 184 ? 13.031 15.638 -5.389 1.00 47.41 184 PRO A CA 1
ATOM 1401 C C . PRO A 1 184 ? 12.412 16.976 -5.800 1.00 47.41 184 PRO A C 1
ATOM 1403 O O . PRO A 1 184 ? 11.212 17.209 -5.660 1.00 47.41 184 PRO A O 1
ATOM 1406 N N . GLN A 1 185 ? 13.284 17.876 -6.247 1.00 36.50 185 GLN A N 1
ATOM 1407 C CA . GLN A 1 185 ? 12.935 19.200 -6.727 1.00 36.50 185 GLN A CA 1
ATOM 1408 C C . GLN A 1 185 ? 11.892 19.074 -7.840 1.00 36.50 185 GLN A C 1
ATOM 1410 O O . GLN A 1 185 ? 12.073 18.335 -8.810 1.00 36.50 185 GLN A O 1
ATOM 1415 N N . ARG A 1 186 ? 10.809 19.838 -7.697 1.00 41.75 186 ARG A N 1
ATOM 1416 C CA . ARG A 1 186 ? 9.860 20.142 -8.764 1.00 41.75 186 ARG A CA 1
ATOM 1417 C C . ARG A 1 186 ? 10.650 20.683 -9.956 1.00 41.75 186 ARG A C 1
ATOM 1419 O O . ARG A 1 186 ? 11.175 21.790 -9.892 1.00 41.75 186 ARG A O 1
ATOM 1426 N N . ILE A 1 187 ? 10.744 19.909 -11.032 1.00 41.19 187 ILE A N 1
ATOM 1427 C CA . ILE A 1 187 ? 11.271 20.409 -12.300 1.00 41.19 187 ILE A CA 1
ATOM 1428 C C . ILE A 1 187 ? 10.208 21.367 -12.843 1.00 41.19 187 ILE A C 1
ATOM 1430 O O . ILE A 1 187 ? 9.190 20.941 -13.390 1.00 41.19 187 ILE A O 1
ATOM 1434 N N . GLU A 1 188 ? 10.402 22.667 -12.632 1.00 41.84 188 GLU A N 1
ATOM 1435 C CA . GLU A 1 188 ? 9.649 23.682 -13.358 1.00 41.84 188 GLU A CA 1
ATOM 1436 C C . GLU A 1 188 ? 10.052 23.593 -14.834 1.00 41.84 188 GLU A C 1
ATOM 1438 O O . GLU A 1 188 ? 11.211 23.786 -15.201 1.00 41.84 188 GLU A O 1
ATOM 1443 N N . GLN A 1 189 ? 9.097 23.224 -15.686 1.00 45.06 189 GLN A N 1
ATOM 1444 C CA . GLN A 1 189 ? 9.291 23.209 -17.131 1.00 45.06 189 GLN A CA 1
ATOM 1445 C C . GLN A 1 189 ? 9.434 24.649 -17.651 1.00 45.06 189 GLN A C 1
ATOM 1447 O O . GLN A 1 189 ? 8.627 25.503 -17.274 1.00 45.06 189 GLN A O 1
ATOM 1452 N N . PRO A 1 190 ? 10.395 24.948 -18.545 1.00 43.34 190 PRO A N 1
ATOM 1453 C CA . PRO A 1 190 ? 10.452 26.252 -19.186 1.00 43.34 190 PRO A CA 1
ATOM 1454 C C . PRO A 1 190 ? 9.265 26.419 -20.142 1.00 43.34 190 PRO A C 1
ATOM 1456 O O . PRO A 1 190 ? 9.006 25.577 -21.003 1.00 43.34 190 PRO A O 1
ATOM 1459 N N . VAL A 1 191 ? 8.558 27.541 -20.005 1.00 50.28 191 VAL A N 1
ATOM 1460 C CA . VAL A 1 191 ? 7.558 28.001 -20.971 1.00 50.28 191 VAL A CA 1
ATOM 1461 C C . VAL A 1 191 ? 8.229 28.190 -22.336 1.00 50.28 191 VAL A C 1
ATOM 1463 O O . VAL A 1 191 ? 9.052 29.083 -22.536 1.00 50.28 191 VAL A O 1
ATOM 1466 N N . ALA A 1 192 ? 7.904 27.310 -23.283 1.00 43.06 192 ALA A N 1
ATOM 1467 C CA . ALA A 1 192 ? 8.324 27.448 -24.667 1.00 43.06 192 ALA A CA 1
ATOM 1468 C C . ALA A 1 192 ? 7.595 28.640 -25.305 1.00 43.06 192 ALA A C 1
ATOM 1470 O O . ALA A 1 192 ? 6.372 28.766 -25.223 1.00 43.06 192 ALA A O 1
ATOM 1471 N N . GLY A 1 193 ? 8.388 29.526 -25.904 1.00 36.44 193 GLY A N 1
ATOM 1472 C CA . GLY A 1 193 ? 7.968 30.814 -26.432 1.00 36.44 193 GLY A CA 1
ATOM 1473 C C . GLY A 1 193 ? 6.914 30.742 -27.535 1.00 36.44 193 GLY A C 1
ATOM 1474 O O . GLY A 1 193 ? 6.926 29.869 -28.405 1.00 36.44 193 GLY A O 1
ATOM 1475 N N . ALA A 1 194 ? 6.039 31.743 -27.512 1.00 41.28 194 ALA A N 1
ATOM 1476 C CA . ALA A 1 194 ? 5.198 32.112 -28.633 1.00 41.28 194 ALA A CA 1
ATOM 1477 C C . ALA A 1 194 ? 6.080 32.566 -29.806 1.00 41.28 194 ALA A C 1
ATOM 1479 O O . ALA A 1 194 ? 6.920 33.456 -29.667 1.00 41.28 194 ALA A O 1
ATOM 1480 N N . ARG A 1 195 ? 5.875 31.934 -30.961 1.00 44.16 195 ARG A N 1
ATOM 1481 C CA . ARG A 1 195 ? 6.306 32.455 -32.256 1.00 44.16 195 ARG A CA 1
ATOM 1482 C C . ARG A 1 195 ? 5.297 33.512 -32.707 1.00 44.16 195 ARG A C 1
ATOM 1484 O O . ARG A 1 195 ? 4.105 33.209 -32.736 1.00 44.16 195 ARG A O 1
ATOM 1491 N N . SER A 1 196 ? 5.804 34.674 -33.104 1.00 48.81 196 SER A N 1
ATOM 1492 C CA . SER A 1 196 ? 5.191 35.577 -34.083 1.00 48.81 196 SER A CA 1
ATOM 1493 C C . SER A 1 196 ? 6.202 35.808 -35.195 1.00 48.81 196 SER A C 1
ATOM 1495 O O . SER A 1 196 ? 7.401 35.926 -34.852 1.00 48.81 196 SER A O 1
#

InterPro domains:
  IPR038765 Papain-like cysteine peptidase superfamily [SSF54001] (4-90)

Sequence (196 aa):
MTQISRSEVLARARSWVERAVPYSNTGHTDGYRQDCSGFVAMVWGLGDNPSTRMLPGRATPVDKAGLRPGDILLWVNPDPTEFGHVRVFGGWTDPARTGYWVYEQTPVQAVYREYTWADTTADYVPYRGNTVVDDTPTTSTPSDPPTGVPAPPSGPAPEVTPPTRTSVPPSAAPVPDGAELVQPQRIEQPVAGARS

=== Feature glossary ===
Key to the feature types in this record:

— What the protein is —

Primary structure: the covalent order of the twenty standard amino acids along the backbone. Two proteins with the same sequence will (almost always) fold to the same structure; two with 30% identity often share a fold but not the details.

Database cross-references. InterPro integrates a dozen domain/family signature databases into unified entries with residue-range hits. GO terms attach function/process/location labels with evidence codes. CATH codes position the fold in a four-level structural taxonomy. Organism is the NCBI-taxonomy species name.

— Where its atoms are —

The mmCIF block holds the 3D Cartesian coordinates of each backbone atom (N, Cα, C, O) in ångströms. mmCIF is the PDB's canonical archive format — a tagged-loop text representation of the atomic model.

Six rendered views show the 3D structure from the faces of a cube — i.e. along ±x, ±y, ±z. Rendering representation is drawn randomly per protein from cartoon (secondary-structure ribbons), sticks (backbone bonds), or molecular surface; coloring is either N→C rainbow (blue at the N-terminus through red at the C-terminus) or one color per chain.

— Local backbone conformation —

DSSP 8-state secondary structure assigns each residue one of H (α-helix), G (3₁₀-helix), I (π-helix), E (extended β-strand), B (isolated β-bridge), T (hydrogen-bonded turn), S (bend), or '-' (coil). The assignment is computed from backbone hydrogen-bond geometry via the Kabsch–Sander algorithm.

P-SEA three-state annotation labels each residue as helix, strand, or coil based purely on the geometry of the Cα trace. It serves as a fallback when the full backbone (and thus DSSP) is unavailable.

The φ/ψ torsion pair specifies the backbone conformation at each residue. φ rotates about the N–Cα bond, ψ about the Cα–C bond. Steric clashes forbid most of the (φ, ψ) plane — the allowed regions (α-helix basin, β-sheet basin, left-handed helix) are the Ramachandran-allowed regions.

— Global shape and packing —

The geometric summary reports three shape descriptors. Rg (radius of gyration) measures how spread out the Cα atoms are about their centre of mass; compact globular proteins have small Rg, elongated or unfolded ones large. Cα contacts (<8 Å, |i−j|>4) count long-range residue pairs in spatial proximity — high for tightly packed folds, near zero for rods or random coil. The bounding-box extents give the protein's footprint along x, y, z in Å.

Accessible surface area quantifies burial. A residue with SASA near zero is packed into the hydrophobic core; one with SASA >100 Å² sits on the surface. Computed here via the Shrake–Rupley numerical algorithm with a 1.4 Å probe.

Plot images: a contact map (which residues are close in 3D, as an N×N binary image), a Ramachandran scatter (backbone torsion angles, revealing secondary-structure composition at a glance), and — for AlphaFold structures — a PAE heatmap (pairwise prediction confidence).

— Structural neighborhood —

The Foldseek 3Di string encodes local tertiary geometry as a 20-letter alphabet — one character per residue — derived from the relative positions of nearby Cα atoms. Unlike the amino-acid sequence, 3Di is a direct function of the 3D structure, so two proteins with the same fold have similar 3Di strings even at low sequence identity.

Nearest PDB neighbors are the top structural matches found by Foldseek when searching this structure against the entire Protein Data Bank. Each hit reports a TM-score (0 to 1; >0.5 almost always implies the same fold) and an E-value. These are *structural* homologs — they may share no detectable sequence similarity.

— Confidence and disorder —

For AlphaFold models, the B-factor field carries pLDDT — the model's own estimate of local accuracy on a 0–100 scale. Regions with pLDDT<50 should be treated as essentially unmodeled; they often correspond to intrinsically disordered segments.

B-factor (Debye–Waller factor) reflects atomic displacement in the crystal lattice. It is an experimental observable (units Å²), not a prediction; low values mean the atom is pinned down, high values mean it moves or is heterogeneous across the crystal.

Predicted aligned error is AlphaFold's pairwise confidence. Unlike pLDDT (per-residue), PAE is per-residue-pair and captures whether two parts of the structure are correctly placed relative to each other. Units are ångströms of expected positional error.